Protein AF-A0A5B6Z763-F1 (afdb_monomer_lite)

Sequence (204 aa):
MQNCNPELKIRFHVFLCRLKKAFLQTCCFCPKMVNSHKDSIGSYFLELWKLNSKAKADVEMEEEEAPTELDTLNSSGGFSMVLPDKLSVQYPTVNLHGHDVGVVQANRPAPVKRLVYYFEISVKNAGAKGNIAIGFTCEGFKMRRQPGWEANSYGYHGDDGLLYRGQGKGEAFGPTYTAGDTVGGGINYASQEFFFTKNGVVVG

Radius of gyration: 16.71 Å; chains: 1; bounding box: 47×33×42 Å

Organism: Davidia involucrata (NCBI:txid16924)

Secondary structure (DSSP, 8-state):
--B--TTS-EEEEEEEB--S------EEE-------SSSBHHHHHHHHHHHHTTS--------PPPP-SEEEEEE-SSS-EE-TTSSEEE---SSS-TT--EEEEESSPPPSSSSEEEEEEEES--TTT-B-EEEEEETT--TTS-TTSSTTEEEEETTT-EEE-SSS-EEE-S----TT-EEEEEEETTTTEEEEEETTEE--

pLDDT: mean 72.8, std 19.25, range [24.41, 97.06]

Structure (mmCIF, N/CA/C/O backbone):
data_AF-A0A5B6Z763-F1
#
_entry.id   AF-A0A5B6Z763-F1
#
loop_
_atom_site.group_PDB
_atom_site.id
_atom_site.type_symbol
_atom_site.label_atom_id
_atom_site.label_alt_id
_atom_site.label_comp_id
_atom_site.label_asym_id
_atom_site.label_entity_id
_atom_site.label_seq_id
_atom_site.pdbx_PDB_ins_code
_atom_site.Cartn_x
_atom_site.Cartn_y
_atom_site.Cartn_z
_atom_site.occupancy
_atom_site.B_iso_or_equiv
_atom_site.auth_seq_id
_atom_site.auth_comp_id
_atom_site.auth_asym_id
_atom_site.auth_atom_id
_atom_site.pdbx_PDB_model_num
ATOM 1 N N . MET A 1 1 ? -1.813 -12.145 12.646 1.00 53.97 1 MET A N 1
ATOM 2 C CA . MET A 1 1 ? -1.428 -10.761 12.305 1.00 53.97 1 MET A CA 1
ATOM 3 C C . MET A 1 1 ? -0.758 -10.127 13.528 1.00 53.97 1 MET A C 1
ATOM 5 O O . MET A 1 1 ? -0.622 -10.820 14.528 1.00 53.97 1 MET A O 1
ATOM 9 N N . GLN A 1 2 ? -0.210 -8.910 13.444 1.00 56.56 2 GLN A N 1
ATOM 10 C CA . GLN A 1 2 ? 0.571 -8.288 14.531 1.00 56.56 2 GLN A CA 1
ATOM 11 C C . GLN A 1 2 ? -0.077 -6.970 14.964 1.00 56.56 2 GLN A C 1
ATOM 13 O O . GLN A 1 2 ? -0.677 -6.297 14.120 1.00 56.56 2 GLN A O 1
ATOM 18 N N . ASN A 1 3 ? 0.047 -6.623 16.252 1.00 55.19 3 ASN A N 1
ATOM 19 C CA . ASN A 1 3 ? -0.740 -5.537 16.821 1.00 55.19 3 ASN A CA 1
ATOM 20 C C . ASN A 1 3 ? -0.300 -4.140 16.333 1.00 55.19 3 ASN A C 1
ATOM 22 O O . ASN A 1 3 ? 0.871 -3.771 16.436 1.00 55.19 3 ASN A O 1
ATOM 26 N N . CYS A 1 4 ? -1.246 -3.352 15.831 1.00 58.25 4 CYS A N 1
ATOM 27 C CA . CYS A 1 4 ? -1.135 -1.926 15.579 1.00 58.25 4 CYS A CA 1
ATOM 28 C C . CYS A 1 4 ? -0.946 -1.198 16.917 1.00 58.25 4 CYS A C 1
ATOM 30 O O . CYS A 1 4 ? -1.598 -1.521 17.905 1.00 58.25 4 CYS A O 1
ATOM 32 N N . ASN A 1 5 ? -0.040 -0.221 16.957 1.00 58.66 5 ASN A N 1
ATOM 33 C CA . ASN A 1 5 ? 0.103 0.664 18.109 1.00 58.66 5 ASN A CA 1
ATOM 34 C C . ASN A 1 5 ? -0.606 1.993 17.789 1.00 58.66 5 ASN A C 1
ATOM 36 O O . ASN A 1 5 ? -0.133 2.710 16.903 1.00 58.66 5 ASN A O 1
ATOM 40 N N . PRO A 1 6 ? -1.711 2.333 18.477 1.00 50.03 6 PRO A N 1
ATOM 41 C CA . PRO A 1 6 ? -2.502 3.528 18.189 1.00 50.03 6 PRO A CA 1
ATOM 42 C C . PRO A 1 6 ? -1.793 4.844 18.550 1.00 50.03 6 PRO A C 1
ATOM 44 O O . PRO A 1 6 ? -2.220 5.897 18.090 1.00 50.03 6 PRO A O 1
ATOM 47 N N . GLU A 1 7 ? -0.704 4.812 19.327 1.00 42.38 7 GLU A N 1
ATOM 48 C CA . GLU A 1 7 ? 0.085 6.010 19.659 1.00 42.38 7 GLU A CA 1
ATOM 49 C C . GLU A 1 7 ? 1.052 6.423 18.534 1.00 42.38 7 GLU A C 1
ATOM 51 O O . GLU A 1 7 ? 1.594 7.531 18.537 1.00 42.38 7 GLU A O 1
ATOM 56 N N . LEU A 1 8 ? 1.277 5.549 17.546 1.00 39.88 8 LEU A N 1
ATOM 57 C CA . LEU A 1 8 ? 2.139 5.836 16.404 1.00 39.88 8 LEU A CA 1
ATOM 58 C C . LEU A 1 8 ? 1.326 6.468 15.269 1.00 39.88 8 LEU A C 1
ATOM 60 O O . LEU A 1 8 ? 0.351 5.898 14.784 1.00 39.88 8 LEU A O 1
ATOM 64 N N . LYS A 1 9 ? 1.781 7.623 14.770 1.00 48.09 9 LYS A N 1
ATOM 65 C CA . LYS A 1 9 ? 1.259 8.231 13.536 1.00 48.09 9 LYS A CA 1
ATOM 66 C C . LYS A 1 9 ? 1.657 7.380 12.326 1.00 48.09 9 LYS A C 1
ATOM 68 O O . LYS A 1 9 ? 2.711 7.596 11.722 1.00 48.09 9 LYS A O 1
ATOM 73 N N . ILE A 1 10 ? 0.832 6.390 12.002 1.00 45.38 10 ILE A N 1
ATOM 74 C CA . ILE A 1 10 ? 1.084 5.427 10.927 1.00 45.38 10 ILE A CA 1
ATOM 75 C C . ILE A 1 10 ? 0.725 6.042 9.573 1.00 45.38 10 ILE A C 1
ATOM 77 O O . ILE A 1 10 ? -0.403 6.464 9.376 1.00 45.38 10 ILE A O 1
ATOM 81 N N . ARG A 1 11 ? 1.648 6.053 8.611 1.00 50.78 11 ARG A N 1
ATOM 82 C CA . ARG A 1 11 ? 1.428 6.496 7.225 1.00 50.78 11 ARG A CA 1
ATOM 83 C C . ARG A 1 11 ? 1.451 5.307 6.259 1.00 50.78 11 ARG A C 1
ATOM 85 O O . ARG A 1 11 ? 2.137 4.308 6.496 1.00 50.78 11 ARG A O 1
ATOM 92 N N . PHE A 1 12 ? 0.733 5.435 5.146 1.00 47.00 12 PHE A N 1
ATOM 93 C CA . PHE A 1 12 ? 0.656 4.435 4.071 1.00 47.00 12 PHE A CA 1
ATOM 94 C C . PHE A 1 12 ? 1.756 4.603 3.042 1.00 47.00 12 PHE A C 1
ATOM 96 O O . PHE A 1 12 ? 2.192 5.727 2.803 1.00 47.00 12 PHE A O 1
ATOM 103 N N . HIS A 1 13 ? 2.203 3.486 2.463 1.00 53.69 13 HIS A N 1
ATOM 104 C CA . HIS A 1 13 ? 3.389 3.451 1.612 1.00 53.69 13 HIS A CA 1
ATOM 105 C C . HIS A 1 13 ? 3.178 2.684 0.326 1.00 53.69 13 HIS A C 1
ATOM 107 O O . HIS A 1 13 ? 2.549 1.625 0.308 1.00 53.69 13 HIS A O 1
ATOM 113 N N . VAL A 1 14 ? 3.835 3.192 -0.711 1.00 51.59 14 VAL A N 1
ATOM 114 C CA . VAL A 1 14 ? 4.049 2.499 -1.974 1.00 51.59 14 VAL A CA 1
ATOM 115 C C . VAL A 1 14 ? 5.547 2.521 -2.255 1.00 51.59 14 VAL A C 1
ATOM 117 O O . VAL A 1 14 ? 6.167 3.585 -2.280 1.00 51.59 14 VAL A O 1
ATOM 120 N N . PHE A 1 15 ? 6.139 1.345 -2.426 1.00 55.88 15 PHE A N 1
ATOM 121 C CA . PHE A 1 15 ? 7.537 1.177 -2.807 1.00 55.88 15 PHE A CA 1
ATOM 122 C C . PHE A 1 15 ? 7.646 0.678 -4.246 1.00 55.88 15 PHE A C 1
ATOM 124 O O . PHE A 1 15 ? 6.854 -0.157 -4.674 1.00 55.88 15 PHE A O 1
ATOM 131 N N . LEU A 1 16 ? 8.658 1.157 -4.969 1.00 46.50 16 LEU A N 1
ATOM 132 C CA . LEU A 1 16 ? 8.998 0.726 -6.324 1.00 46.50 16 LEU A CA 1
ATOM 133 C C . LEU A 1 16 ? 10.518 0.526 -6.439 1.00 46.50 16 LEU A C 1
ATOM 135 O O . LEU A 1 16 ? 11.287 1.444 -6.152 1.00 46.50 16 LEU A O 1
ATOM 139 N N . CYS A 1 17 ? 10.963 -0.640 -6.915 1.00 33.72 17 CYS A N 1
ATOM 140 C CA . CYS A 1 17 ? 12.347 -0.886 -7.329 1.00 33.72 17 CYS A CA 1
ATOM 141 C C . CYS A 1 17 ? 12.420 -1.804 -8.557 1.00 33.72 17 CYS A C 1
ATOM 143 O O . CYS A 1 17 ? 11.716 -2.809 -8.673 1.00 33.72 17 CYS A O 1
ATOM 145 N N . ARG A 1 18 ? 13.305 -1.460 -9.503 1.00 30.73 18 ARG A N 1
ATOM 146 C CA . ARG A 1 18 ? 13.570 -2.237 -10.718 1.00 30.73 18 ARG A CA 1
ATOM 147 C C . ARG A 1 18 ? 15.073 -2.417 -10.912 1.00 30.73 18 ARG A C 1
ATOM 149 O O . ARG A 1 18 ? 15.812 -1.444 -10.932 1.00 30.73 18 ARG A O 1
ATOM 156 N N . LEU A 1 19 ? 15.518 -3.644 -11.193 1.00 28.34 19 LEU A N 1
ATOM 157 C CA . LEU A 1 19 ? 16.847 -3.906 -11.758 1.00 28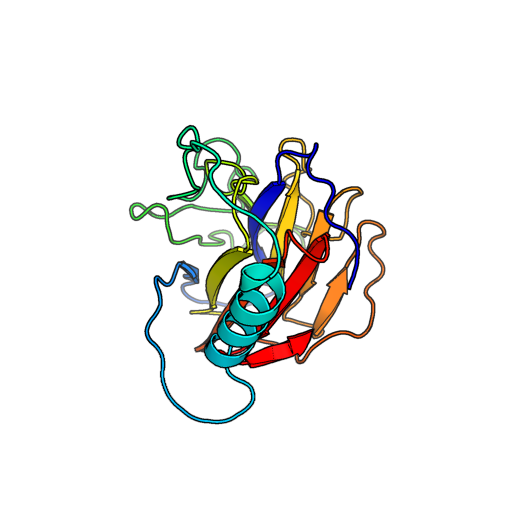.34 19 LEU A CA 1
ATOM 158 C C . LEU A 1 19 ? 16.706 -4.465 -13.180 1.00 28.34 19 LEU A C 1
ATOM 160 O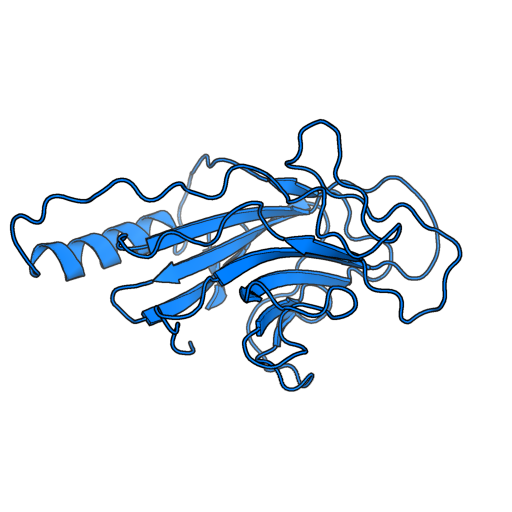 O . LEU A 1 19 ? 16.201 -5.563 -13.379 1.00 28.34 19 LEU A O 1
ATOM 164 N N . LYS A 1 20 ? 17.221 -3.659 -14.117 1.00 24.69 20 LYS A N 1
ATOM 165 C CA . LYS A 1 20 ? 17.491 -3.848 -15.558 1.00 24.69 20 LYS A CA 1
ATOM 166 C C . LYS A 1 20 ? 16.310 -3.909 -16.557 1.00 24.69 20 LYS A C 1
ATOM 168 O O . LYS A 1 20 ? 15.449 -4.771 -16.515 1.00 24.69 20 LYS A O 1
ATOM 173 N N . LYS A 1 21 ? 16.416 -2.980 -17.525 1.00 25.11 21 LYS A N 1
ATOM 174 C CA . LYS A 1 21 ? 15.733 -2.763 -18.823 1.00 25.11 21 LYS A CA 1
ATOM 175 C C . LYS A 1 21 ? 14.218 -2.450 -18.859 1.00 25.11 21 LYS A C 1
ATOM 177 O O . LYS A 1 21 ? 13.369 -3.328 -18.840 1.00 25.11 21 LYS A O 1
ATOM 182 N N . ALA A 1 22 ? 13.993 -1.145 -19.058 1.00 24.41 22 ALA A N 1
ATOM 183 C CA . ALA A 1 22 ? 13.078 -0.447 -19.974 1.00 24.41 22 ALA A CA 1
ATOM 184 C C . ALA A 1 22 ? 11.544 -0.413 -19.745 1.00 24.41 22 ALA A C 1
ATOM 186 O O . ALA A 1 22 ? 10.855 -1.428 -19.672 1.00 24.41 22 ALA A O 1
ATOM 187 N N . PHE A 1 23 ? 11.075 0.844 -19.787 1.00 25.31 23 PHE A N 1
ATOM 188 C CA . PHE A 1 23 ? 9.746 1.413 -20.058 1.00 25.31 23 PHE A CA 1
ATOM 189 C C . PHE A 1 23 ? 8.717 1.628 -18.924 1.00 25.31 23 PHE A C 1
ATOM 191 O O . PHE A 1 23 ? 8.511 0.763 -18.077 1.00 25.31 23 PHE A O 1
ATOM 198 N N . LEU A 1 24 ? 8.153 2.854 -18.987 1.00 25.67 24 LEU A N 1
ATOM 199 C CA . LEU A 1 24 ? 7.169 3.622 -18.193 1.00 25.67 24 LEU A CA 1
ATOM 200 C C . LEU A 1 24 ? 6.451 2.919 -17.027 1.00 25.67 24 LEU A C 1
ATOM 202 O O . LEU A 1 24 ? 5.794 1.900 -17.216 1.00 25.67 24 LEU A O 1
ATOM 206 N N . GLN A 1 25 ? 6.496 3.531 -15.835 1.00 30.34 25 GLN A N 1
ATOM 207 C CA . GLN A 1 25 ? 5.955 2.961 -14.596 1.00 30.34 25 GLN A CA 1
ATOM 208 C C . GLN A 1 25 ? 4.987 3.919 -13.892 1.00 30.34 25 GLN A C 1
ATOM 210 O O . GLN A 1 25 ? 5.322 5.079 -13.666 1.00 30.34 25 GLN A O 1
ATOM 215 N N . THR A 1 26 ? 3.798 3.427 -13.553 1.00 36.50 26 THR A N 1
ATOM 216 C CA . THR A 1 26 ? 2.796 4.119 -12.736 1.00 36.50 26 THR A CA 1
ATOM 217 C C . THR A 1 26 ? 2.230 3.121 -11.720 1.00 36.50 26 THR A C 1
ATOM 219 O O . THR A 1 26 ? 2.025 1.951 -12.031 1.00 36.50 26 THR A O 1
ATOM 222 N N . CYS A 1 27 ? 2.008 3.542 -10.483 1.00 38.84 27 CYS A N 1
ATOM 223 C CA . CYS A 1 27 ? 1.127 2.841 -9.549 1.00 38.84 27 CYS A CA 1
ATOM 224 C C . CYS A 1 27 ? 0.084 3.852 -9.121 1.00 38.84 27 CYS A C 1
ATOM 226 O O . CYS A 1 27 ? 0.482 4.903 -8.644 1.00 38.84 27 CYS A O 1
ATOM 228 N N . CYS A 1 28 ? -1.200 3.570 -9.321 1.00 37.47 28 CYS A N 1
ATOM 229 C CA . CYS A 1 28 ? -2.273 4.519 -9.022 1.00 37.47 28 CYS A CA 1
ATOM 230 C C . CYS A 1 28 ? -3.019 4.068 -7.765 1.00 37.47 28 CYS A C 1
ATOM 232 O O . CYS A 1 28 ? -3.311 2.879 -7.623 1.00 37.47 28 CYS A O 1
ATOM 234 N N . PHE A 1 29 ? -3.355 5.007 -6.887 1.00 36.41 29 PHE A N 1
ATOM 235 C CA . PHE A 1 29 ? -4.316 4.787 -5.808 1.00 36.41 29 PHE A CA 1
ATOM 236 C C . PHE A 1 29 ? -5.717 4.546 -6.390 1.00 36.41 29 PHE A C 1
ATOM 238 O O . PHE A 1 29 ? -6.157 5.299 -7.261 1.00 36.41 29 PHE A O 1
ATOM 245 N N . CYS A 1 30 ? -6.421 3.506 -5.934 1.00 37.53 30 CYS A N 1
ATOM 246 C CA . CYS A 1 30 ? -7.768 3.189 -6.413 1.00 37.53 30 CYS A CA 1
ATOM 247 C C . CYS A 1 30 ? -8.817 3.460 -5.320 1.00 37.53 30 CYS A C 1
ATOM 249 O O . CYS A 1 30 ? -8.796 2.806 -4.277 1.00 37.53 30 CYS A O 1
ATOM 251 N N . PRO A 1 31 ? -9.762 4.394 -5.531 1.00 33.56 31 PRO A N 1
ATOM 252 C CA . PRO A 1 31 ? -11.010 4.430 -4.780 1.00 33.56 31 PRO A CA 1
ATOM 253 C C . PRO A 1 31 ? -11.975 3.374 -5.356 1.00 33.56 31 PRO A C 1
ATOM 255 O O . PRO A 1 31 ? -12.299 3.396 -6.541 1.00 33.56 31 PRO A O 1
ATOM 258 N N . LYS A 1 32 ? -12.390 2.433 -4.500 1.00 41.44 32 LYS A N 1
ATOM 259 C CA . LYS A 1 32 ? -13.093 1.163 -4.789 1.00 41.44 32 LYS A CA 1
ATOM 260 C C . LYS A 1 32 ? -14.197 1.167 -5.867 1.00 41.44 32 LYS A C 1
ATOM 262 O O . LYS A 1 32 ? -15.060 2.038 -5.892 1.00 41.44 32 LYS A O 1
ATOM 267 N N . MET A 1 33 ? -14.310 0.016 -6.547 1.00 27.81 33 MET A N 1
ATOM 268 C CA . MET A 1 33 ? -15.574 -0.625 -6.965 1.00 27.81 33 MET A CA 1
ATOM 269 C C . MET A 1 33 ? -15.482 -2.159 -6.783 1.00 27.81 33 MET A C 1
ATOM 271 O O . MET A 1 33 ? -14.413 -2.736 -6.951 1.00 27.81 33 MET A O 1
ATOM 275 N N . VAL A 1 34 ? -16.596 -2.813 -6.423 1.00 38.88 34 VAL A N 1
ATOM 276 C CA . VAL A 1 34 ? -16.711 -4.236 -6.010 1.00 38.88 34 VAL A CA 1
ATOM 277 C C . VAL A 1 34 ? -17.528 -5.048 -7.028 1.00 38.88 34 VAL A C 1
ATOM 279 O O . VAL A 1 34 ? -18.586 -4.557 -7.413 1.00 38.88 34 VAL A O 1
ATOM 282 N N . ASN A 1 35 ? -17.135 -6.300 -7.364 1.00 34.47 35 ASN A N 1
ATOM 283 C CA . ASN A 1 35 ? -18.051 -7.464 -7.288 1.00 34.47 35 ASN A CA 1
ATOM 284 C C . ASN A 1 35 ? -17.439 -8.888 -7.422 1.00 34.47 35 ASN A C 1
ATOM 286 O O . ASN A 1 35 ? -16.546 -9.125 -8.228 1.00 34.47 35 ASN A O 1
ATOM 290 N N . SER A 1 36 ? -18.121 -9.818 -6.728 1.00 35.62 36 SER A N 1
ATOM 291 C CA . SER A 1 36 ? -18.299 -11.280 -6.915 1.00 35.62 36 SER A CA 1
ATOM 292 C C . SER A 1 36 ? -17.360 -12.326 -6.262 1.00 35.62 36 SER A C 1
ATOM 294 O O . SER A 1 36 ? -16.255 -12.599 -6.715 1.00 35.62 36 SER A O 1
ATOM 296 N N . HIS A 1 37 ? -17.926 -12.970 -5.225 1.00 43.47 37 HIS A N 1
ATOM 297 C CA . HIS A 1 37 ? -17.798 -14.351 -4.715 1.00 43.47 37 HIS A CA 1
ATOM 298 C C . HIS A 1 37 ? -16.460 -15.115 -4.812 1.00 43.47 37 HIS A C 1
ATOM 300 O O . HIS A 1 37 ? -16.296 -16.027 -5.623 1.00 43.47 37 HIS A O 1
ATOM 306 N N . LYS A 1 38 ? -15.587 -14.824 -3.840 1.00 44.59 38 LYS A N 1
ATOM 307 C CA . LYS A 1 38 ? -14.827 -15.729 -2.941 1.00 44.59 38 LYS A CA 1
ATOM 308 C C . LYS A 1 38 ? -14.197 -14.825 -1.869 1.00 44.59 38 LYS A C 1
ATOM 310 O O . LYS A 1 38 ? -13.579 -13.841 -2.253 1.00 44.59 38 LYS A O 1
ATOM 315 N N . ASP A 1 39 ? -14.463 -15.075 -0.582 1.00 58.91 39 ASP A N 1
ATOM 316 C CA . ASP A 1 39 ? -13.968 -14.344 0.610 1.00 58.91 39 ASP A CA 1
ATOM 317 C C . ASP A 1 39 ? -13.607 -12.869 0.374 1.00 58.91 39 ASP A C 1
ATOM 319 O O . ASP A 1 39 ? -12.476 -12.411 0.546 1.00 58.91 39 ASP A O 1
ATOM 323 N N . SER A 1 40 ? -14.604 -12.121 -0.097 1.00 69.88 40 SER A N 1
ATOM 324 C CA . SER A 1 40 ? -14.416 -10.738 -0.517 1.00 69.88 40 SER A CA 1
ATOM 325 C C . SER A 1 40 ? -14.086 -9.833 0.673 1.00 69.88 40 SER A C 1
ATOM 327 O O . SER A 1 40 ? -14.589 -10.018 1.785 1.00 69.88 40 SER A O 1
ATOM 329 N N . ILE A 1 41 ? -13.335 -8.765 0.421 1.00 75.12 41 ILE A N 1
ATOM 330 C CA . ILE A 1 41 ? -13.135 -7.662 1.370 1.00 75.12 41 ILE A CA 1
ATOM 331 C C . ILE A 1 41 ? -14.468 -7.173 1.983 1.00 75.12 41 ILE A C 1
ATOM 333 O O . ILE A 1 41 ? -14.534 -6.825 3.160 1.00 75.12 41 ILE A O 1
ATOM 337 N N . GLY A 1 42 ? -15.558 -7.190 1.206 1.00 73.12 42 GLY A N 1
ATOM 338 C CA . GLY A 1 42 ? -16.890 -6.788 1.659 1.00 73.12 42 GLY A CA 1
ATOM 339 C C . GLY A 1 42 ? -17.428 -7.672 2.785 1.00 73.12 42 GLY A C 1
ATOM 340 O O . GLY A 1 42 ? -17.914 -7.148 3.785 1.00 73.12 42 GLY A O 1
ATOM 341 N N . SER A 1 43 ? -17.292 -8.997 2.661 1.00 75.19 43 SER A N 1
ATOM 342 C CA . SER A 1 43 ? -17.680 -9.949 3.714 1.00 75.19 43 SER A CA 1
ATOM 343 C C . SER A 1 43 ? -16.866 -9.751 4.992 1.00 75.19 43 SER A C 1
ATOM 345 O O . SER A 1 43 ? -17.450 -9.742 6.071 1.00 75.19 43 SER A O 1
ATOM 347 N N . TYR A 1 44 ? -15.563 -9.481 4.874 1.00 73.88 44 TYR A N 1
ATOM 348 C CA . TYR A 1 44 ? -14.710 -9.173 6.025 1.00 73.88 44 TYR A CA 1
ATOM 349 C C . TYR A 1 44 ? -15.196 -7.920 6.773 1.00 73.88 44 TYR A C 1
ATOM 351 O O . TYR A 1 44 ? -15.418 -7.955 7.982 1.00 73.88 44 TYR A O 1
ATOM 359 N N . PHE A 1 45 ? -15.474 -6.824 6.057 1.00 78.19 45 PHE A N 1
ATOM 360 C CA . PHE A 1 45 ? -16.027 -5.611 6.673 1.00 78.19 45 PHE A CA 1
ATOM 361 C C . PHE A 1 45 ? -17.406 -5.832 7.314 1.00 78.19 45 PHE A C 1
ATOM 363 O O . PHE A 1 45 ? -17.680 -5.287 8.383 1.00 78.19 45 PHE A O 1
ATOM 370 N N . LEU A 1 46 ? -18.269 -6.632 6.682 1.00 76.56 46 LEU A N 1
ATOM 371 C CA . LEU A 1 46 ? -19.582 -6.999 7.222 1.00 76.56 46 LEU A CA 1
ATOM 372 C C . LEU A 1 46 ? -19.465 -7.801 8.524 1.00 76.56 46 LEU A C 1
ATOM 374 O O . LEU A 1 46 ? -20.247 -7.578 9.448 1.00 76.56 46 LEU A O 1
ATOM 378 N N . GLU A 1 47 ? -18.507 -8.721 8.618 1.00 77.25 47 GLU A N 1
ATOM 379 C CA . GLU A 1 47 ? -18.233 -9.462 9.852 1.00 77.25 47 GLU A CA 1
ATOM 380 C C . GLU A 1 47 ? -17.711 -8.547 10.959 1.00 77.25 47 GLU A C 1
ATOM 382 O O . GLU A 1 47 ? -18.241 -8.582 12.072 1.00 77.25 47 GLU A O 1
ATOM 387 N N . LEU A 1 48 ? -16.762 -7.659 10.648 1.00 70.69 48 LEU A N 1
ATOM 388 C CA . LEU A 1 48 ? -16.264 -6.672 11.610 1.00 70.69 48 LEU A CA 1
ATOM 389 C C . LEU A 1 48 ? -17.375 -5.765 12.140 1.00 70.69 48 LEU A C 1
ATOM 391 O O . LEU A 1 48 ? -17.462 -5.533 13.346 1.00 70.69 48 LEU A O 1
ATOM 395 N N . TRP A 1 49 ? -18.267 -5.302 11.263 1.00 70.44 49 TRP A N 1
ATOM 396 C CA . TRP A 1 49 ? -19.429 -4.516 11.670 1.00 70.44 49 TRP A CA 1
ATOM 397 C C . TRP A 1 49 ? -20.343 -5.292 12.624 1.00 70.44 49 TRP A C 1
ATOM 399 O O . TRP A 1 49 ? -20.755 -4.765 13.656 1.00 70.44 49 TRP A O 1
ATOM 409 N N . LYS A 1 50 ? -20.644 -6.562 12.323 1.00 76.38 50 LYS A N 1
ATOM 410 C CA . LYS A 1 50 ? -21.487 -7.406 13.186 1.00 76.38 50 LYS A CA 1
ATOM 411 C C . LYS A 1 50 ? -20.870 -7.598 14.569 1.00 76.38 50 LYS A C 1
ATOM 413 O O . LYS A 1 50 ? -21.591 -7.494 15.561 1.00 76.38 50 LYS A O 1
ATOM 418 N N . LEU A 1 51 ? -19.560 -7.835 14.641 1.00 67.62 51 LEU A N 1
ATOM 419 C CA . LEU A 1 51 ? -18.839 -7.991 15.906 1.00 67.62 51 LEU A CA 1
ATOM 420 C C . LEU A 1 51 ? -18.887 -6.708 16.750 1.00 67.62 51 LEU A C 1
ATOM 422 O O . LEU A 1 51 ? -19.118 -6.789 17.955 1.00 67.62 51 LEU A O 1
ATOM 426 N N . ASN A 1 52 ? -18.774 -5.534 16.118 1.00 63.59 52 ASN A N 1
ATOM 427 C CA . ASN A 1 52 ? -18.787 -4.248 16.820 1.00 63.59 52 ASN A CA 1
ATOM 428 C C . ASN A 1 52 ? -20.174 -3.645 17.068 1.00 63.59 52 ASN A C 1
ATOM 430 O O . ASN A 1 52 ? -20.314 -2.832 17.971 1.00 63.59 52 ASN A O 1
ATOM 434 N N . SER A 1 53 ? -21.223 -4.064 16.355 1.00 60.06 53 SER A N 1
ATOM 435 C CA . SER A 1 53 ? -22.604 -3.607 16.611 1.00 60.06 53 SER A CA 1
ATOM 436 C C . SER A 1 53 ? -23.139 -4.002 17.998 1.00 60.06 53 SER A C 1
ATOM 438 O O . SER A 1 53 ? -24.115 -3.435 18.480 1.00 60.06 53 SER A O 1
ATOM 440 N N . LYS A 1 54 ? -22.472 -4.949 18.672 1.00 55.69 54 LYS A N 1
ATOM 441 C CA . LYS A 1 54 ? -22.713 -5.290 20.083 1.00 55.69 54 LYS A CA 1
ATOM 442 C C . LYS A 1 54 ? -21.903 -4.433 21.066 1.00 55.69 54 LYS A C 1
ATOM 444 O O . LYS A 1 54 ? -22.166 -4.489 22.264 1.00 55.69 54 LYS A O 1
ATOM 449 N N . ALA A 1 55 ? -20.950 -3.638 20.580 1.00 54.59 55 ALA A N 1
ATOM 450 C CA . ALA A 1 55 ? -20.045 -2.806 21.358 1.00 54.59 55 ALA A CA 1
ATOM 451 C C . ALA A 1 55 ? -20.245 -1.309 21.038 1.00 54.59 55 ALA A C 1
ATOM 453 O O . ALA A 1 55 ? -19.472 -0.695 20.311 1.00 54.59 55 ALA A O 1
ATOM 454 N N . LYS A 1 56 ? -21.229 -0.727 21.738 1.00 50.84 56 LYS A N 1
ATOM 455 C CA . LYS A 1 56 ? -21.282 0.665 22.236 1.00 50.84 56 LYS A CA 1
ATOM 456 C C . LYS A 1 56 ? -22.065 1.739 21.456 1.00 50.84 56 LYS A C 1
ATOM 458 O O . LYS A 1 56 ? -22.042 1.830 20.234 1.00 50.84 56 LYS A O 1
ATOM 463 N N . ALA A 1 57 ? -22.722 2.556 22.287 1.00 48.88 57 ALA A N 1
ATOM 464 C CA . ALA A 1 57 ? -23.436 3.800 22.038 1.00 48.88 57 ALA A CA 1
ATOM 465 C C . ALA A 1 57 ? -22.504 5.030 21.993 1.00 48.88 57 ALA A C 1
ATOM 467 O O . ALA A 1 57 ? -21.445 5.031 22.626 1.00 48.88 57 ALA A O 1
ATOM 468 N N . ASP A 1 58 ? -22.973 6.037 21.255 1.00 51.75 58 ASP A N 1
ATOM 469 C CA . ASP A 1 58 ? -22.752 7.489 21.305 1.00 51.75 58 ASP A CA 1
ATOM 470 C C . ASP A 1 58 ? -21.391 7.996 21.819 1.00 51.75 58 ASP A C 1
ATOM 472 O O . ASP A 1 58 ? -21.176 8.209 23.013 1.00 51.75 58 ASP A O 1
ATOM 476 N N . VAL A 1 59 ? -20.485 8.271 20.873 1.00 57.03 59 VAL A N 1
ATOM 477 C CA . VAL A 1 59 ? -19.314 9.139 21.063 1.00 57.03 59 VAL A CA 1
ATOM 478 C C . VAL A 1 59 ? -19.289 10.144 19.913 1.00 57.03 59 VAL A C 1
ATOM 480 O O . VAL A 1 59 ? -19.195 9.748 18.751 1.00 57.03 59 VAL A O 1
ATOM 483 N N . GLU A 1 60 ? -19.366 11.437 20.229 1.00 56.00 60 GLU A N 1
ATOM 484 C CA . GLU A 1 60 ? -19.131 12.512 19.262 1.00 56.00 60 GLU A CA 1
ATOM 485 C C . GLU A 1 60 ? -17.668 12.452 18.791 1.00 56.00 60 GLU A C 1
ATOM 487 O O . GLU A 1 60 ? -16.726 12.622 19.568 1.00 56.00 60 GLU A O 1
ATOM 492 N N . MET A 1 61 ? -17.470 12.128 17.514 1.00 55.41 61 MET A N 1
ATOM 493 C CA . MET A 1 61 ? -16.152 12.041 16.891 1.00 55.41 61 MET A CA 1
ATOM 494 C C . MET A 1 61 ? -15.717 13.418 16.385 1.00 55.41 61 MET A C 1
ATOM 496 O O . MET A 1 61 ? -16.292 13.935 15.433 1.00 55.41 61 MET A O 1
ATOM 500 N N . GLU A 1 62 ? -14.650 13.976 16.956 1.00 60.28 62 GLU A N 1
ATOM 501 C CA . GLU A 1 62 ? -13.863 15.009 16.269 1.00 60.28 62 GLU A CA 1
ATOM 502 C C . GLU A 1 62 ? -13.339 14.447 14.934 1.00 60.28 62 GLU A C 1
ATOM 504 O O . GLU A 1 62 ? -12.773 13.347 14.907 1.00 60.28 62 GLU A O 1
ATOM 509 N N . GLU A 1 63 ? -13.521 15.187 13.835 1.00 66.94 63 GLU A N 1
ATOM 510 C CA . GLU A 1 63 ? -13.063 14.778 12.504 1.00 66.94 63 GLU A CA 1
ATOM 511 C C . GLU A 1 63 ? -11.531 14.782 12.419 1.00 66.94 63 GLU A C 1
ATOM 513 O O . GLU A 1 63 ? -10.880 15.825 12.389 1.00 66.94 63 GLU A O 1
ATOM 518 N N . GLU A 1 64 ? -10.940 13.590 12.356 1.00 74.19 64 GLU A N 1
ATOM 519 C CA . GLU A 1 64 ? -9.528 13.414 12.024 1.00 74.19 64 GLU A CA 1
ATOM 520 C C . GLU A 1 64 ? -9.346 13.422 10.497 1.00 74.19 64 GLU A C 1
ATOM 522 O O . GLU A 1 64 ? -9.968 12.628 9.776 1.00 74.19 64 GLU A O 1
ATOM 527 N N . GLU A 1 65 ? -8.485 14.310 9.994 1.00 75.81 65 GLU A N 1
ATOM 528 C CA . GLU A 1 65 ? -8.221 14.433 8.559 1.00 75.81 65 GLU A CA 1
ATOM 529 C C . GLU A 1 65 ? -7.549 13.169 8.002 1.00 75.81 65 GLU A C 1
ATOM 531 O O . GLU A 1 65 ? -6.442 12.794 8.392 1.00 75.81 65 GLU A O 1
ATOM 536 N N . ALA A 1 66 ? -8.201 12.525 7.033 1.00 75.75 66 ALA A N 1
ATOM 537 C CA . ALA A 1 66 ? -7.685 11.314 6.407 1.00 75.75 66 ALA A CA 1
ATOM 538 C C . ALA A 1 66 ? -6.586 11.601 5.360 1.00 75.75 66 ALA A C 1
ATOM 540 O O . ALA A 1 66 ? -6.564 12.676 4.744 1.00 75.75 66 ALA A O 1
ATOM 541 N N . PRO A 1 67 ? -5.708 10.620 5.080 1.00 81.69 67 PRO A N 1
ATOM 542 C CA . PRO A 1 67 ? -4.782 10.690 3.961 1.00 81.69 67 PRO A CA 1
ATOM 543 C C . PRO A 1 67 ? -5.546 10.738 2.640 1.00 81.69 67 PRO A C 1
ATOM 545 O O . PRO A 1 67 ? -6.468 9.956 2.409 1.00 81.69 67 PRO A O 1
ATOM 548 N N . THR A 1 68 ? -5.153 11.669 1.779 1.00 80.25 68 THR A N 1
ATOM 549 C CA . THR A 1 68 ? -5.833 11.952 0.502 1.00 80.25 68 THR A CA 1
ATOM 550 C C . THR A 1 68 ? -4.875 12.007 -0.677 1.00 80.25 68 THR A C 1
ATOM 552 O O . THR A 1 68 ? -5.313 11.866 -1.811 1.00 80.25 68 THR A O 1
ATOM 555 N N . GLU A 1 69 ? -3.580 12.179 -0.421 1.00 82.69 69 GLU A N 1
ATOM 556 C CA . GLU A 1 69 ? -2.540 12.274 -1.441 1.00 82.69 69 GLU A CA 1
ATOM 557 C C . GLU A 1 69 ? -1.212 11.721 -0.909 1.00 82.69 69 GLU A C 1
ATOM 559 O O . GLU A 1 69 ? -1.015 11.538 0.297 1.00 82.69 69 GLU A O 1
ATOM 564 N N . LEU A 1 70 ? -0.295 11.439 -1.826 1.00 82.94 70 LEU A N 1
ATOM 565 C CA . LEU A 1 70 ? 1.091 11.110 -1.538 1.00 82.94 70 LEU A CA 1
ATOM 566 C C . LEU A 1 70 ? 1.858 12.379 -1.150 1.00 82.94 70 LEU A C 1
ATOM 568 O O . LEU A 1 70 ? 1.692 13.439 -1.751 1.00 82.94 70 LEU A O 1
ATOM 572 N N . ASP A 1 71 ? 2.715 12.256 -0.145 1.00 80.44 71 ASP A N 1
ATOM 573 C CA . ASP A 1 71 ? 3.592 13.316 0.327 1.00 80.44 71 ASP A CA 1
ATOM 574 C C . ASP A 1 71 ? 4.668 13.614 -0.725 1.00 80.44 71 ASP A C 1
ATOM 576 O O . ASP A 1 71 ? 5.478 12.759 -1.095 1.00 80.44 71 ASP A O 1
ATOM 580 N N . THR A 1 72 ? 4.666 14.850 -1.218 1.00 77.75 72 THR A N 1
ATOM 581 C CA . THR A 1 72 ? 5.626 15.333 -2.214 1.00 77.75 72 THR A CA 1
ATOM 582 C C . THR A 1 72 ? 6.897 15.910 -1.592 1.00 77.75 72 THR A C 1
ATOM 584 O O . THR A 1 72 ? 7.893 16.069 -2.295 1.00 77.75 72 THR A O 1
ATOM 587 N N . LEU A 1 73 ? 6.876 16.253 -0.299 1.00 72.62 73 LEU A N 1
ATOM 588 C CA . LEU A 1 73 ? 7.995 16.868 0.420 1.00 72.62 73 LEU A CA 1
ATOM 589 C C . LEU A 1 73 ? 8.889 15.802 1.054 1.00 72.62 73 LEU A C 1
ATOM 591 O O . LEU A 1 73 ? 10.113 15.877 0.946 1.00 72.62 73 LEU A O 1
ATOM 595 N N . ASN A 1 74 ? 8.282 14.787 1.670 1.00 64.75 74 ASN A N 1
ATOM 596 C CA . ASN A 1 74 ? 8.989 13.699 2.336 1.00 64.75 74 ASN A CA 1
ATOM 597 C C . ASN A 1 74 ? 9.088 12.464 1.424 1.00 64.75 74 ASN A C 1
ATOM 599 O O . ASN A 1 74 ? 8.495 11.415 1.675 1.00 64.75 74 ASN A O 1
ATOM 603 N N . SER A 1 75 ? 9.830 12.603 0.324 1.00 64.12 75 SER A N 1
ATOM 604 C CA . SER A 1 75 ? 10.146 11.496 -0.587 1.00 64.12 75 SER A CA 1
ATOM 605 C C . SER A 1 75 ? 11.629 11.139 -0.514 1.00 64.12 75 SER A C 1
ATOM 607 O O . SER A 1 75 ? 12.459 11.928 -0.062 1.00 64.12 75 SER A O 1
ATOM 609 N N . SER A 1 76 ? 11.994 9.946 -0.985 1.00 59.16 76 SER A N 1
ATOM 610 C CA . SER A 1 76 ? 13.366 9.416 -0.946 1.00 59.16 76 SER A CA 1
ATOM 611 C C . SER A 1 76 ? 14.430 10.220 -1.718 1.00 59.16 76 SER A C 1
ATOM 613 O O . SER A 1 76 ? 15.587 9.804 -1.763 1.00 59.16 76 SER A O 1
ATOM 615 N N . GLY A 1 77 ? 14.076 11.379 -2.285 1.00 61.53 77 GLY A N 1
ATOM 616 C CA . GLY A 1 77 ? 14.987 12.316 -2.938 1.00 61.53 77 GLY A CA 1
ATOM 617 C C . GLY A 1 77 ? 15.438 11.822 -4.310 1.00 61.53 77 GLY A C 1
ATOM 618 O O . GLY A 1 77 ? 16.472 11.176 -4.429 1.00 61.53 77 GLY A O 1
ATOM 619 N N . GLY A 1 78 ? 14.662 12.113 -5.357 1.00 62.75 78 GLY A N 1
ATOM 620 C CA . GLY A 1 78 ? 14.992 11.787 -6.756 1.00 62.75 78 GLY A CA 1
ATOM 621 C C . GLY A 1 78 ? 14.843 10.308 -7.152 1.00 62.75 78 GLY A C 1
ATOM 622 O O . GLY A 1 78 ? 14.849 9.998 -8.341 1.00 62.75 78 GLY A O 1
ATOM 623 N N . PHE A 1 79 ? 14.669 9.397 -6.188 1.00 66.62 79 PHE A N 1
ATOM 624 C CA . PHE A 1 79 ? 14.408 7.971 -6.447 1.00 66.62 79 PHE A CA 1
ATOM 625 C C . PHE A 1 79 ? 12.916 7.648 -6.581 1.00 66.62 79 PHE A C 1
ATOM 627 O O . PHE A 1 79 ? 12.573 6.662 -7.218 1.00 66.62 79 PHE A O 1
ATOM 634 N N . SER A 1 80 ? 12.034 8.489 -6.047 1.00 71.12 80 SER A N 1
ATOM 635 C CA . SER A 1 80 ? 10.591 8.430 -6.289 1.00 71.12 80 SER A CA 1
ATOM 636 C C . SER A 1 80 ? 10.112 9.777 -6.798 1.00 71.12 80 SER A C 1
ATOM 638 O O . SER A 1 80 ? 10.476 10.816 -6.252 1.00 71.12 80 SER A O 1
ATOM 640 N N . MET A 1 81 ? 9.281 9.751 -7.831 1.00 78.31 81 MET A N 1
ATOM 641 C CA . MET A 1 81 ? 8.598 10.912 -8.379 1.00 78.31 81 MET A CA 1
ATOM 642 C C . MET A 1 81 ? 7.098 10.721 -8.190 1.00 78.31 81 MET A C 1
ATOM 644 O O . MET A 1 81 ? 6.506 9.808 -8.766 1.00 78.31 81 MET A O 1
ATOM 648 N N . VAL A 1 82 ? 6.493 11.577 -7.374 1.00 83.00 82 VAL A N 1
ATOM 649 C CA . VAL A 1 82 ? 5.036 11.688 -7.283 1.00 83.00 82 VAL A CA 1
ATOM 650 C C . VAL A 1 82 ? 4.546 12.462 -8.507 1.00 83.00 82 VAL A C 1
ATOM 652 O O . VAL A 1 82 ? 5.103 13.507 -8.843 1.00 83.00 82 VAL A O 1
ATOM 655 N N . LEU A 1 83 ? 3.551 11.925 -9.210 1.00 83.81 83 LEU A N 1
ATOM 656 C CA . LEU A 1 83 ? 2.987 12.541 -10.411 1.00 83.81 83 LEU A CA 1
ATOM 657 C C . LEU A 1 83 ? 2.040 13.704 -10.052 1.00 83.81 83 LEU A C 1
ATOM 659 O O . LEU A 1 83 ? 1.653 13.843 -8.892 1.00 83.81 83 LEU A O 1
ATOM 663 N N . PRO A 1 84 ? 1.626 14.541 -11.027 1.00 87.75 84 PRO A N 1
ATOM 664 C CA . PRO A 1 84 ? 0.762 15.698 -10.764 1.00 87.75 84 PRO A CA 1
ATOM 665 C C . PRO A 1 84 ? -0.603 15.370 -10.146 1.00 87.75 84 PRO A C 1
ATOM 667 O O . PRO A 1 84 ? -1.199 16.236 -9.513 1.00 87.75 84 PRO A O 1
ATOM 670 N N . ASP A 1 85 ? -1.092 14.136 -10.310 1.00 82.62 85 ASP A N 1
ATOM 671 C CA . ASP A 1 85 ? -2.318 13.659 -9.655 1.00 82.62 85 ASP A CA 1
ATOM 672 C C . ASP A 1 85 ? -2.150 13.452 -8.140 1.00 82.62 85 ASP A C 1
ATOM 674 O O . ASP A 1 85 ? -3.137 13.249 -7.441 1.00 82.62 85 ASP A O 1
ATOM 678 N N . LYS A 1 86 ? -0.903 13.475 -7.648 1.00 84.06 86 LYS A N 1
ATOM 679 C CA . LYS A 1 86 ? -0.480 13.168 -6.279 1.00 84.06 86 LYS A CA 1
ATOM 680 C C . LYS A 1 86 ? -0.950 11.817 -5.740 1.00 84.06 86 LYS A C 1
ATOM 682 O O . LYS A 1 86 ? -0.875 11.558 -4.543 1.00 84.06 86 LYS A O 1
ATOM 687 N N . LEU A 1 87 ? -1.414 10.940 -6.615 1.00 82.06 87 LEU A N 1
ATOM 688 C CA . LEU A 1 87 ? -1.909 9.601 -6.303 1.00 82.06 87 LEU A CA 1
ATOM 689 C C . LEU A 1 87 ? -1.089 8.527 -7.002 1.00 82.06 87 LEU A C 1
ATOM 691 O O . LEU A 1 87 ? -1.205 7.344 -6.671 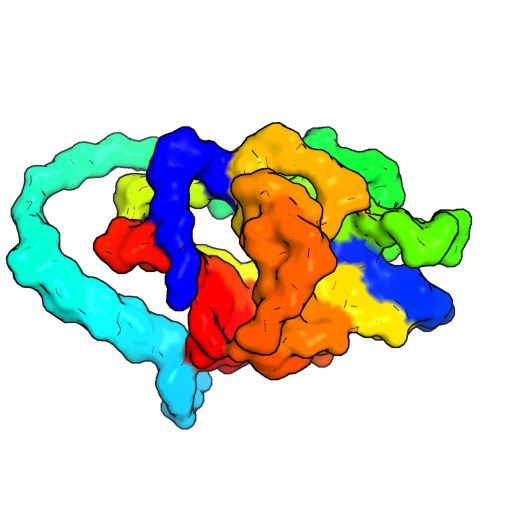1.00 82.06 87 LEU A O 1
ATOM 695 N N . SER A 1 88 ? -0.261 8.948 -7.953 1.00 82.38 88 SER A N 1
ATOM 696 C CA . SER A 1 88 ? 0.636 8.087 -8.678 1.00 82.38 88 SER A CA 1
ATOM 697 C C . SER A 1 88 ? 2.083 8.343 -8.296 1.00 82.38 88 SER A C 1
ATOM 699 O O . SER A 1 88 ? 2.536 9.482 -8.194 1.00 82.38 88 SER A O 1
ATOM 701 N N . VAL A 1 89 ? 2.832 7.258 -8.128 1.00 84.06 89 VAL A N 1
ATOM 702 C CA . VAL A 1 89 ? 4.281 7.300 -7.930 1.00 84.06 89 VAL A CA 1
ATOM 703 C C . VAL A 1 89 ? 4.983 6.540 -9.046 1.00 84.06 89 VAL A C 1
ATOM 705 O O . VAL A 1 89 ? 4.522 5.497 -9.520 1.00 84.06 89 VAL A O 1
ATOM 708 N N . GLN A 1 90 ? 6.107 7.097 -9.472 1.00 80.06 90 GLN A N 1
ATOM 709 C CA . GLN A 1 90 ? 6.999 6.535 -10.463 1.00 80.06 90 GLN A CA 1
ATOM 710 C C . GLN A 1 90 ? 8.407 6.447 -9.884 1.00 80.06 90 GLN A C 1
ATOM 712 O O . GLN A 1 90 ? 8.855 7.333 -9.163 1.00 80.06 90 GLN A O 1
ATOM 717 N N . TYR A 1 91 ? 9.122 5.388 -10.245 1.00 78.06 91 TYR A N 1
ATOM 718 C CA . TYR A 1 91 ? 10.559 5.280 -10.037 1.00 78.06 91 TYR A CA 1
ATOM 719 C C . TYR A 1 91 ? 11.257 5.681 -11.353 1.00 78.06 91 TYR A C 1
ATOM 721 O O . TYR A 1 91 ? 11.258 4.884 -12.295 1.00 78.06 91 TYR A O 1
ATOM 729 N N . PRO A 1 92 ? 11.763 6.924 -11.496 1.00 67.81 92 PRO A N 1
ATOM 730 C CA . PRO A 1 92 ? 12.174 7.471 -12.794 1.00 67.81 92 PRO A CA 1
ATOM 731 C C . PRO A 1 92 ? 13.572 7.018 -13.245 1.00 67.81 92 PRO A C 1
ATOM 733 O O . PRO A 1 92 ? 13.894 7.094 -14.432 1.00 67.81 92 PRO A O 1
ATOM 736 N N . THR A 1 93 ? 14.429 6.570 -12.323 1.00 59.53 93 THR A N 1
ATOM 737 C CA . THR A 1 93 ? 15.876 6.529 -12.574 1.00 59.53 93 THR A CA 1
ATOM 738 C C . THR A 1 93 ? 16.363 5.169 -13.072 1.00 59.53 93 THR A C 1
ATOM 740 O O . THR A 1 93 ? 16.153 4.133 -12.448 1.00 59.53 93 THR A O 1
ATOM 743 N N . VAL A 1 94 ? 17.076 5.184 -14.203 1.00 53.44 94 VAL A N 1
ATOM 744 C CA . VAL A 1 94 ? 17.601 3.993 -14.898 1.00 53.44 94 VAL A CA 1
ATOM 745 C C . VAL A 1 94 ? 19.061 3.644 -14.558 1.00 53.44 94 VAL A C 1
ATOM 747 O O . VAL A 1 94 ? 19.527 2.586 -14.975 1.00 53.44 94 VAL A O 1
ATOM 750 N N . ASN A 1 95 ? 19.774 4.489 -13.796 1.00 47.94 95 ASN A N 1
ATOM 751 C CA . ASN A 1 95 ? 21.246 4.470 -13.694 1.00 47.94 95 ASN A CA 1
ATOM 752 C C . ASN A 1 95 ? 21.817 4.572 -12.264 1.00 47.94 95 ASN A C 1
ATOM 754 O O . ASN A 1 95 ? 22.842 5.223 -12.071 1.00 47.94 95 ASN A O 1
ATOM 758 N N . LEU A 1 96 ? 21.194 3.971 -11.250 1.00 54.03 96 LEU A N 1
ATOM 759 C CA . LEU A 1 96 ? 21.779 3.956 -9.904 1.00 54.03 96 LEU A CA 1
ATOM 760 C C . LEU A 1 96 ? 21.902 2.525 -9.351 1.00 54.03 96 LEU A C 1
ATOM 762 O O . LEU A 1 96 ? 21.408 1.562 -9.946 1.00 54.03 96 LEU A O 1
ATOM 766 N N . HIS A 1 97 ? 22.739 2.390 -8.325 1.00 54.56 97 HIS A N 1
ATOM 767 C CA . HIS A 1 97 ? 23.309 1.142 -7.831 1.00 54.56 97 HIS A CA 1
ATOM 768 C C . HIS A 1 97 ? 22.199 0.152 -7.446 1.00 54.56 97 HIS A C 1
ATOM 770 O O . HIS A 1 97 ? 21.093 0.536 -7.082 1.00 54.56 97 HIS A O 1
ATOM 776 N N . GLY A 1 98 ? 22.476 -1.155 -7.499 1.00 53.88 98 GLY A N 1
ATOM 777 C CA . GLY A 1 98 ? 21.474 -2.218 -7.300 1.00 53.88 98 GLY A CA 1
ATOM 778 C C . GLY A 1 98 ? 20.791 -2.288 -5.920 1.00 53.88 98 GLY A C 1
ATOM 779 O O . GLY A 1 98 ? 20.152 -3.293 -5.621 1.00 53.88 98 GLY A O 1
ATOM 780 N N . HIS A 1 99 ? 20.932 -1.252 -5.094 1.00 61.06 99 HIS A N 1
ATOM 781 C CA . HIS A 1 99 ? 20.393 -1.119 -3.746 1.00 61.06 99 HIS A CA 1
ATOM 782 C C . HIS A 1 99 ? 19.519 0.131 -3.561 1.00 61.06 99 HIS A C 1
ATOM 784 O O . HIS A 1 99 ? 19.099 0.399 -2.438 1.00 61.06 99 HIS A O 1
ATOM 790 N N . ASP A 1 100 ? 19.248 0.906 -4.615 1.00 69.25 100 ASP A N 1
ATOM 791 C CA . ASP A 1 100 ? 18.456 2.126 -4.481 1.00 69.25 100 ASP A CA 1
ATOM 792 C C . ASP A 1 100 ? 16.963 1.846 -4.300 1.00 69.25 100 ASP A C 1
ATOM 794 O O . ASP A 1 100 ? 16.350 1.046 -5.012 1.00 69.25 100 ASP A O 1
ATOM 798 N N . VAL A 1 101 ? 16.380 2.548 -3.330 1.00 70.94 101 VAL A N 1
ATOM 799 C CA . VAL A 1 101 ? 15.019 2.333 -2.840 1.00 70.94 101 VAL A CA 1
ATOM 800 C C . VAL A 1 101 ? 14.224 3.634 -2.992 1.00 70.94 101 VAL A C 1
ATOM 802 O O . VAL A 1 101 ? 14.574 4.654 -2.397 1.00 70.94 101 VAL A O 1
ATOM 805 N N . GLY A 1 102 ? 13.153 3.598 -3.791 1.00 77.19 102 GLY A N 1
ATOM 806 C CA . GLY A 1 102 ? 12.186 4.685 -3.925 1.00 77.19 102 GLY A CA 1
ATOM 807 C C . GLY A 1 102 ? 10.993 4.505 -2.988 1.00 77.19 102 GLY A C 1
ATOM 808 O O . GLY A 1 102 ? 10.215 3.576 -3.182 1.00 77.19 102 GLY A O 1
ATOM 809 N N . VAL A 1 103 ? 10.813 5.395 -2.008 1.00 78.56 103 VAL A N 1
ATOM 810 C CA . VAL A 1 103 ? 9.713 5.330 -1.027 1.00 78.56 103 VAL A CA 1
ATOM 811 C C . VAL A 1 103 ? 8.908 6.620 -1.050 1.00 78.56 103 VAL A C 1
ATOM 813 O O . VAL A 1 103 ? 9.471 7.702 -1.225 1.00 78.56 103 VAL A O 1
ATOM 816 N N . VAL A 1 104 ? 7.597 6.495 -0.854 1.00 84.31 104 VAL A N 1
ATOM 817 C CA . VAL A 1 104 ? 6.694 7.621 -0.622 1.00 84.31 104 VAL A CA 1
ATOM 818 C C . VAL A 1 104 ? 5.714 7.297 0.505 1.00 84.31 104 VAL A C 1
ATOM 820 O O . VAL A 1 104 ? 5.262 6.156 0.632 1.00 84.31 104 VAL A O 1
ATOM 823 N N . GLN A 1 105 ? 5.415 8.309 1.318 1.00 85.38 105 GLN A N 1
ATOM 824 C CA . GLN A 1 105 ? 4.399 8.283 2.367 1.00 85.38 105 GLN A CA 1
ATOM 825 C C . GLN A 1 105 ? 3.116 8.959 1.906 1.00 85.38 105 GLN A C 1
ATOM 827 O O . GLN A 1 105 ? 3.144 9.807 1.025 1.00 85.38 105 GLN A O 1
ATOM 832 N N . ALA A 1 106 ? 1.990 8.642 2.535 1.00 84.50 106 ALA A N 1
ATOM 833 C CA . ALA A 1 106 ? 0.813 9.497 2.449 1.00 84.50 106 ALA A CA 1
ATOM 834 C C . ALA A 1 106 ? 1.022 10.813 3.226 1.00 84.50 106 ALA A C 1
ATOM 836 O O . ALA A 1 106 ? 1.723 10.852 4.245 1.00 84.50 106 ALA A O 1
ATOM 837 N N . ASN A 1 107 ? 0.370 11.884 2.772 1.00 82.69 107 ASN A N 1
ATOM 838 C CA . ASN A 1 107 ? 0.488 13.233 3.332 1.00 82.69 107 ASN A CA 1
ATOM 839 C C . ASN A 1 107 ? -0.002 13.363 4.782 1.00 82.69 107 ASN A C 1
ATOM 841 O O . ASN A 1 107 ? 0.425 14.267 5.503 1.00 82.69 107 ASN A O 1
ATOM 845 N N . ARG A 1 108 ? -0.837 12.431 5.247 1.00 81.75 108 ARG A N 1
ATOM 846 C CA . ARG A 1 108 ? -1.339 12.349 6.625 1.00 81.75 108 ARG A CA 1
ATOM 847 C C . ARG A 1 108 ? -1.247 10.920 7.171 1.00 81.75 108 ARG A C 1
ATOM 849 O O . ARG A 1 108 ? -1.124 9.978 6.381 1.00 81.75 108 ARG A O 1
ATOM 856 N N . PRO A 1 109 ? -1.273 10.740 8.502 1.00 81.25 109 PRO A N 1
ATOM 857 C CA . PRO A 1 109 ? -1.394 9.420 9.104 1.00 81.25 109 PRO A CA 1
ATOM 858 C C . PRO A 1 109 ? -2.802 8.825 8.947 1.00 81.25 109 PRO A C 1
ATOM 860 O O . PRO A 1 109 ? -3.770 9.518 8.647 1.00 81.25 109 PRO A O 1
ATOM 863 N N . ALA A 1 110 ? -2.897 7.516 9.157 1.00 80.25 110 ALA A N 1
ATOM 864 C CA . ALA A 1 110 ? -4.128 6.753 9.228 1.00 80.25 110 ALA A CA 1
ATOM 865 C C . ALA A 1 110 ? -4.984 7.226 10.410 1.00 80.25 110 ALA A C 1
ATOM 867 O O . ALA A 1 110 ? -4.503 7.150 11.542 1.00 80.25 110 ALA A O 1
ATOM 868 N N . PRO A 1 111 ? -6.236 7.652 10.182 1.00 80.81 111 PRO A N 1
ATOM 869 C CA . PRO A 1 111 ? -7.112 8.054 11.264 1.00 80.81 111 PRO A CA 1
ATOM 870 C C . PRO A 1 111 ? -7.461 6.884 12.179 1.00 80.81 111 PRO A C 1
ATOM 872 O O . PRO A 1 111 ? -7.930 5.844 11.711 1.00 80.81 111 PRO A O 1
ATOM 875 N N . VAL A 1 112 ? -7.268 7.084 13.481 1.00 77.75 112 VAL A N 1
ATOM 876 C CA . VAL A 1 112 ? -7.369 6.049 14.524 1.00 77.75 112 VAL A CA 1
ATOM 877 C C . VAL A 1 112 ? -8.760 5.956 15.145 1.00 77.75 112 VAL A C 1
ATOM 879 O O . VAL A 1 112 ? -9.133 4.913 15.677 1.00 77.75 112 VAL A O 1
ATOM 882 N N . LYS A 1 113 ? -9.572 7.016 15.039 1.00 80.56 113 LYS A N 1
ATOM 883 C CA . LYS A 1 113 ? -10.968 7.042 15.516 1.00 80.56 113 LYS A CA 1
ATOM 884 C C . LYS A 1 113 ? -11.927 6.378 14.510 1.00 80.56 113 LYS A C 1
ATOM 886 O O . LYS A 1 113 ? -12.959 6.937 14.151 1.00 80.56 113 LYS A O 1
ATOM 891 N N . ARG A 1 114 ? -11.566 5.201 13.985 1.00 75.50 114 ARG A N 1
ATOM 892 C CA . ARG A 1 114 ? -12.353 4.426 13.005 1.00 75.50 114 ARG A CA 1
ATOM 893 C C . ARG A 1 114 ? -12.342 2.948 13.378 1.00 75.50 114 ARG A C 1
ATOM 895 O O . ARG A 1 114 ? -11.435 2.493 14.058 1.00 75.50 114 ARG A O 1
ATOM 902 N N . LEU A 1 115 ? -13.322 2.175 12.905 1.00 80.94 115 LEU A N 1
ATOM 903 C CA . LEU A 1 115 ? -13.297 0.716 13.099 1.00 80.94 115 LEU A CA 1
ATOM 904 C C . LEU A 1 115 ? -12.222 0.057 12.244 1.00 80.94 115 LEU A C 1
ATOM 906 O O . LEU A 1 115 ? -11.520 -0.853 12.683 1.00 80.94 115 LEU A O 1
ATOM 910 N N . VAL A 1 116 ? -12.109 0.536 11.008 1.00 80.31 116 VAL A N 1
ATOM 911 C CA . VAL A 1 116 ? -11.145 0.040 10.044 1.00 80.31 116 VAL A CA 1
ATOM 912 C C . VAL A 1 116 ? -10.630 1.195 9.204 1.00 80.31 116 VAL A C 1
ATOM 914 O O . VAL A 1 116 ? -11.401 2.062 8.785 1.00 80.31 116 VAL A O 1
ATOM 917 N N . TYR A 1 117 ? -9.337 1.168 8.914 1.00 81.50 117 TYR A N 1
ATOM 918 C CA . TYR A 1 117 ? -8.755 1.935 7.824 1.00 81.50 117 TYR A CA 1
ATOM 919 C C . TYR A 1 117 ? -8.346 0.990 6.694 1.00 81.50 117 TYR A C 1
ATOM 921 O O . TYR A 1 117 ? -7.852 -0.103 6.961 1.00 81.50 117 TYR A O 1
ATOM 929 N N . TYR A 1 118 ? -8.519 1.399 5.437 1.00 86.00 118 TYR A N 1
ATOM 930 C CA . TYR A 1 118 ? -8.109 0.603 4.284 1.00 86.00 118 TYR A CA 1
ATOM 931 C C . TYR A 1 118 ? -7.710 1.473 3.093 1.00 86.00 118 TYR A C 1
ATOM 933 O O . TYR A 1 118 ? -8.345 2.495 2.832 1.00 86.00 118 TYR A O 1
ATOM 941 N N . PHE A 1 119 ? -6.698 1.033 2.351 1.00 84.88 119 PHE A N 1
ATOM 942 C CA . PHE A 1 119 ? -6.267 1.642 1.098 1.00 84.88 119 PHE A CA 1
ATOM 943 C C . PHE A 1 119 ? -5.753 0.590 0.115 1.00 84.88 119 PHE A C 1
ATOM 945 O O . PHE A 1 119 ? -5.375 -0.509 0.520 1.00 84.88 119 PHE A O 1
ATOM 952 N N . GLU A 1 120 ? -5.701 0.951 -1.166 1.00 89.06 120 GLU A N 1
ATOM 953 C CA . GLU A 1 120 ? -5.218 0.087 -2.242 1.00 89.06 120 GLU A CA 1
ATOM 954 C C . GLU A 1 120 ? -4.185 0.792 -3.118 1.00 89.06 120 GLU A C 1
ATOM 956 O O . GLU A 1 120 ? -4.237 2.004 -3.341 1.00 89.06 120 GLU A O 1
ATOM 961 N N . ILE A 1 121 ? -3.285 -0.010 -3.678 1.00 91.31 121 ILE A N 1
ATOM 962 C CA . ILE A 1 121 ? -2.427 0.352 -4.797 1.00 91.31 121 ILE A CA 1
ATOM 963 C C . ILE A 1 121 ? -2.787 -0.523 -5.991 1.00 91.31 121 ILE A C 1
ATOM 965 O O . ILE A 1 121 ? -2.970 -1.733 -5.864 1.00 91.31 121 ILE A O 1
ATOM 969 N N . SER A 1 122 ? -2.840 0.074 -7.174 1.00 90.25 122 SER A N 1
ATOM 970 C CA . SER A 1 122 ? -2.852 -0.663 -8.433 1.00 90.25 122 SER A CA 1
ATOM 971 C C . SER A 1 122 ? -1.450 -0.675 -9.018 1.00 90.25 122 SER A C 1
ATOM 973 O O . SER A 1 122 ? -0.914 0.386 -9.349 1.00 90.25 122 SER A O 1
ATOM 975 N N . VAL A 1 123 ? -0.875 -1.858 -9.212 1.00 90.06 123 VAL A N 1
ATOM 976 C CA . VAL A 1 123 ? 0.436 -1.997 -9.848 1.00 90.06 123 VAL A CA 1
ATOM 977 C C . VAL A 1 123 ? 0.254 -1.904 -11.360 1.00 90.06 123 VAL A C 1
ATOM 979 O O . VAL A 1 123 ? -0.168 -2.869 -11.989 1.00 90.06 123 VAL A O 1
ATOM 982 N N . LYS A 1 124 ? 0.561 -0.763 -11.994 1.00 88.06 124 LYS A N 1
ATOM 983 C CA . LYS A 1 124 ? 0.464 -0.691 -13.470 1.00 88.06 124 LYS A CA 1
ATOM 984 C C . LYS A 1 124 ? 1.672 -1.326 -14.145 1.00 88.06 124 LYS A C 1
ATOM 986 O O . LYS A 1 124 ? 1.544 -1.878 -15.231 1.00 88.06 124 LYS A O 1
ATOM 991 N N . ASN A 1 125 ? 2.839 -1.269 -13.508 1.00 82.50 125 ASN A N 1
ATOM 992 C CA . ASN A 1 125 ? 4.057 -1.891 -14.010 1.00 82.50 125 ASN A CA 1
ATOM 993 C C . ASN A 1 125 ? 4.956 -2.309 -12.839 1.00 82.50 125 ASN A C 1
ATOM 995 O O . ASN A 1 125 ? 5.352 -1.478 -12.023 1.00 82.50 125 ASN A O 1
ATOM 999 N N . ALA A 1 126 ? 5.284 -3.598 -12.774 1.00 81.12 126 ALA A N 1
ATOM 1000 C CA . ALA A 1 126 ? 6.128 -4.185 -11.733 1.00 81.12 126 ALA A CA 1
ATOM 1001 C C . ALA A 1 126 ? 7.628 -3.922 -11.945 1.00 81.12 126 ALA A C 1
ATOM 1003 O O . ALA A 1 126 ? 8.468 -4.113 -11.067 1.00 81.12 126 ALA A O 1
ATOM 1004 N N . GLY A 1 127 ? 7.994 -3.490 -13.143 1.00 77.44 127 GLY A N 1
ATOM 1005 C CA . GLY A 1 127 ? 9.361 -3.521 -13.591 1.00 77.44 127 GLY A CA 1
ATOM 1006 C C . GLY A 1 127 ? 9.872 -4.953 -13.804 1.00 77.44 127 GLY A C 1
ATOM 1007 O O . GLY A 1 127 ? 9.124 -5.907 -13.935 1.00 77.44 127 GLY A O 1
ATOM 1008 N N . ALA A 1 128 ? 11.187 -5.092 -13.892 1.00 77.50 128 ALA A N 1
ATOM 1009 C CA . ALA A 1 128 ? 11.919 -6.298 -14.238 1.00 77.50 128 ALA A CA 1
ATOM 1010 C C . ALA A 1 128 ? 12.146 -7.217 -13.045 1.00 77.50 128 ALA A C 1
ATOM 1012 O O . ALA A 1 128 ? 12.307 -8.412 -13.251 1.00 77.50 128 ALA A O 1
ATOM 1013 N N . LYS A 1 129 ? 12.180 -6.669 -11.825 1.00 75.94 129 LYS A N 1
ATOM 1014 C CA . LYS A 1 129 ? 12.267 -7.489 -10.616 1.00 75.94 129 LYS A CA 1
ATOM 1015 C C . LYS A 1 129 ? 10.956 -7.593 -9.844 1.00 75.94 129 LYS A C 1
ATOM 1017 O O . LYS A 1 129 ? 10.792 -8.558 -9.120 1.00 75.94 129 LYS A O 1
ATOM 1022 N N . GLY A 1 130 ? 10.024 -6.652 -10.013 1.00 78.06 130 GLY A N 1
ATOM 1023 C CA . GLY A 1 130 ? 8.770 -6.697 -9.263 1.00 78.06 130 GLY A CA 1
ATOM 1024 C C . GLY A 1 130 ? 8.904 -6.324 -7.792 1.00 78.06 130 GLY A C 1
ATOM 1025 O O . GLY A 1 130 ? 7.970 -6.574 -7.043 1.00 78.06 130 GLY A O 1
ATOM 1026 N N . ASN A 1 131 ? 10.020 -5.707 -7.388 1.00 86.44 131 ASN A N 1
ATOM 1027 C CA . ASN A 1 131 ? 10.267 -5.291 -6.009 1.00 86.44 131 ASN A CA 1
ATOM 1028 C C . ASN A 1 131 ? 9.371 -4.094 -5.683 1.00 86.44 131 ASN A C 1
ATOM 1030 O O . ASN A 1 131 ? 9.775 -2.936 -5.786 1.00 86.44 131 ASN A O 1
ATOM 1034 N N . ILE A 1 132 ? 8.122 -4.390 -5.363 1.00 89.56 132 ILE A N 1
ATOM 1035 C CA . ILE A 1 132 ? 7.087 -3.438 -4.996 1.00 89.56 132 ILE A CA 1
ATOM 1036 C C . ILE A 1 132 ? 6.573 -3.874 -3.645 1.00 89.56 132 ILE A C 1
ATOM 1038 O O . ILE A 1 132 ? 6.170 -5.020 -3.481 1.00 89.56 132 ILE A O 1
ATOM 1042 N N . ALA A 1 133 ? 6.536 -2.954 -2.694 1.00 91.81 133 ALA A N 1
ATOM 1043 C CA . ALA A 1 133 ? 6.035 -3.221 -1.357 1.00 91.81 133 ALA A CA 1
ATOM 1044 C C . ALA A 1 133 ? 4.916 -2.241 -1.014 1.00 91.81 133 ALA A C 1
ATOM 1046 O O . ALA A 1 133 ? 4.989 -1.050 -1.332 1.00 91.81 133 ALA A O 1
ATOM 1047 N N . ILE A 1 134 ? 3.893 -2.754 -0.344 1.00 92.81 134 ILE A N 1
ATOM 1048 C CA . ILE A 1 134 ? 2.831 -1.971 0.283 1.00 92.81 134 ILE A CA 1
ATOM 1049 C C . ILE A 1 134 ? 2.957 -2.119 1.791 1.00 92.81 134 ILE A C 1
ATOM 1051 O O . ILE A 1 134 ? 3.278 -3.196 2.296 1.00 92.81 134 ILE A O 1
ATOM 1055 N N . GLY A 1 135 ? 2.722 -1.043 2.535 1.00 91.12 135 GLY A N 1
ATOM 1056 C CA . GLY A 1 135 ? 2.903 -1.136 3.971 1.00 91.12 135 GLY A CA 1
ATOM 1057 C C . GLY A 1 135 ? 2.568 0.094 4.788 1.00 91.12 135 GLY A C 1
ATOM 1058 O O . GLY A 1 135 ? 2.063 1.107 4.299 1.00 91.12 135 GLY A O 1
ATOM 1059 N N . PHE A 1 136 ? 2.903 -0.044 6.063 1.00 86.75 136 PHE A N 1
ATOM 1060 C CA . PHE A 1 136 ? 2.640 0.888 7.143 1.00 86.75 136 PHE A CA 1
ATOM 1061 C C . PHE A 1 136 ? 3.960 1.258 7.799 1.00 86.75 136 PHE A C 1
ATOM 1063 O O . PHE A 1 136 ? 4.752 0.375 8.133 1.00 86.75 136 PHE A O 1
ATOM 1070 N N . THR A 1 137 ? 4.208 2.544 8.008 1.00 85.88 137 THR A N 1
ATOM 1071 C CA . THR A 1 137 ? 5.386 2.993 8.761 1.00 85.88 137 THR A CA 1
ATOM 1072 C C . THR A 1 137 ? 5.050 4.219 9.602 1.00 85.88 137 THR A C 1
ATOM 1074 O O . THR A 1 137 ? 3.990 4.817 9.428 1.00 85.88 137 THR A O 1
ATOM 1077 N N . CYS A 1 138 ? 5.943 4.605 10.506 1.00 81.25 138 CYS A N 1
ATOM 1078 C CA . CYS A 1 138 ? 5.813 5.842 11.270 1.00 81.25 138 CYS A CA 1
ATOM 1079 C C . CYS A 1 138 ? 6.313 7.073 10.498 1.00 81.25 138 CYS A C 1
ATOM 1081 O O . CYS A 1 138 ? 7.105 6.974 9.565 1.00 81.25 138 CYS A O 1
ATOM 1083 N N . GLU A 1 139 ? 5.926 8.260 10.963 1.00 77.38 139 GLU A N 1
ATOM 1084 C CA . GLU A 1 139 ? 6.370 9.554 10.422 1.00 77.38 139 GLU A CA 1
ATOM 1085 C C . GLU A 1 139 ? 7.898 9.677 10.245 1.00 77.38 139 GLU A C 1
ATOM 1087 O O . GLU A 1 139 ? 8.359 10.173 9.223 1.00 77.38 139 GLU A O 1
ATOM 1092 N N . GLY A 1 140 ? 8.695 9.161 11.186 1.00 75.81 140 GLY A N 1
ATOM 1093 C CA . GLY A 1 140 ? 10.164 9.202 11.133 1.00 75.81 140 GLY A CA 1
ATOM 1094 C C . GLY A 1 140 ? 10.835 8.088 10.316 1.00 75.81 140 GLY A C 1
ATOM 1095 O O . GLY A 1 140 ? 12.015 7.806 10.530 1.00 75.81 140 GLY A O 1
ATOM 1096 N N . PHE A 1 141 ? 10.104 7.386 9.448 1.00 80.94 141 PHE A N 1
ATOM 1097 C CA . PHE A 1 141 ? 10.645 6.253 8.700 1.00 80.94 141 PHE A CA 1
ATOM 1098 C C . PHE A 1 141 ? 11.783 6.657 7.750 1.00 80.94 141 PHE A C 1
ATOM 1100 O O . PHE A 1 141 ? 11.749 7.690 7.081 1.00 80.94 141 PHE A O 1
ATOM 1107 N N . LYS A 1 142 ? 12.812 5.805 7.661 1.00 82.44 142 LYS A N 1
ATOM 1108 C CA . LYS A 1 142 ? 13.968 6.042 6.790 1.00 82.44 142 LYS A CA 1
ATOM 1109 C C . LYS A 1 142 ? 13.571 5.849 5.328 1.00 82.44 142 LYS A C 1
ATOM 1111 O O . LYS A 1 142 ? 13.478 4.722 4.851 1.00 82.44 142 LYS A O 1
ATOM 1116 N N . MET A 1 143 ? 13.479 6.944 4.579 1.00 79.56 143 MET A N 1
ATOM 1117 C CA . MET A 1 143 ? 13.039 6.963 3.174 1.00 79.56 143 MET A CA 1
ATOM 1118 C C . MET A 1 143 ? 13.963 6.254 2.162 1.00 79.56 143 MET A C 1
ATOM 1120 O O . MET A 1 143 ? 13.755 6.354 0.963 1.00 79.56 143 MET A O 1
ATOM 1124 N N . ARG A 1 144 ? 14.981 5.507 2.602 1.00 79.88 144 ARG A N 1
ATOM 1125 C CA . ARG A 1 144 ? 15.844 4.662 1.748 1.00 79.88 144 ARG A CA 1
ATOM 1126 C C . ARG A 1 144 ? 15.723 3.173 2.082 1.00 79.88 144 ARG A C 1
ATOM 1128 O O . ARG A 1 144 ? 16.633 2.392 1.810 1.00 79.88 144 ARG A O 1
ATOM 1135 N N . ARG A 1 145 ? 14.629 2.776 2.733 1.00 83.56 145 ARG A N 1
ATOM 1136 C CA . ARG A 1 145 ? 14.371 1.403 3.188 1.00 83.56 145 ARG A CA 1
ATOM 1137 C C . ARG A 1 145 ? 12.973 0.965 2.768 1.00 83.56 145 ARG A C 1
ATOM 1139 O O . ARG A 1 145 ? 12.070 1.787 2.715 1.00 83.56 145 ARG A O 1
ATOM 1146 N N . GLN A 1 146 ? 12.785 -0.315 2.461 1.00 86.75 146 GLN A N 1
ATOM 1147 C CA . GLN A 1 146 ? 11.445 -0.820 2.154 1.00 86.75 146 GLN A CA 1
ATOM 1148 C C . GLN A 1 146 ? 10.595 -0.911 3.432 1.00 86.75 146 GLN A C 1
ATOM 1150 O O . GLN A 1 146 ? 11.150 -1.200 4.500 1.00 86.75 146 GLN A O 1
ATOM 1155 N N . PRO A 1 147 ? 9.266 -0.707 3.358 1.00 87.81 147 PRO A N 1
ATOM 1156 C CA . PRO A 1 147 ? 8.375 -0.988 4.479 1.00 87.81 147 PRO A CA 1
ATOM 1157 C C . PRO A 1 147 ? 8.619 -2.402 5.024 1.00 87.81 147 PRO A C 1
ATOM 1159 O O . PRO A 1 147 ? 8.778 -3.353 4.260 1.00 87.81 147 PRO A O 1
ATOM 1162 N N . GLY A 1 148 ? 8.710 -2.533 6.346 1.00 88.25 148 GLY A N 1
ATOM 1163 C CA . GLY A 1 148 ? 9.034 -3.790 7.018 1.00 88.25 148 GLY A CA 1
ATOM 1164 C C . GLY A 1 148 ? 10.529 -4.054 7.226 1.00 88.25 148 GLY A C 1
ATOM 1165 O O . GLY A 1 148 ? 10.889 -5.015 7.904 1.00 88.25 148 GLY A O 1
ATOM 1166 N N . TRP A 1 149 ? 11.435 -3.233 6.692 1.00 88.88 149 TRP A N 1
ATOM 1167 C CA . TRP A 1 149 ? 12.880 -3.415 6.905 1.00 88.88 149 TRP A CA 1
ATOM 1168 C C . TRP A 1 149 ? 13.448 -2.650 8.103 1.00 88.88 149 TRP A C 1
ATOM 1170 O O . TRP A 1 149 ? 14.579 -2.924 8.500 1.00 88.88 149 TRP A O 1
ATOM 1180 N N . GLU A 1 150 ? 12.694 -1.711 8.673 1.00 86.75 150 GLU A N 1
ATOM 1181 C CA . GLU A 1 150 ? 13.082 -0.945 9.866 1.00 86.75 150 GLU A CA 1
ATOM 1182 C C . GLU A 1 150 ? 12.067 -1.141 10.992 1.00 86.75 150 GLU A C 1
ATOM 1184 O O . GLU A 1 150 ? 10.890 -1.403 10.737 1.00 86.75 150 GLU A O 1
ATOM 1189 N N . ALA A 1 151 ? 12.495 -0.974 12.241 1.00 83.75 151 ALA A N 1
ATOM 1190 C CA . ALA A 1 151 ? 11.590 -1.020 13.386 1.00 83.75 151 ALA A CA 1
ATOM 1191 C C . ALA A 1 151 ? 10.375 -0.093 13.189 1.00 83.75 151 ALA A C 1
ATOM 1193 O O . ALA A 1 151 ? 10.480 0.969 12.570 1.00 83.75 151 ALA A O 1
ATOM 1194 N N . ASN A 1 152 ? 9.225 -0.498 13.733 1.00 81.06 152 ASN A N 1
ATOM 1195 C CA . ASN A 1 152 ? 7.952 0.214 13.581 1.00 81.06 152 ASN A CA 1
ATOM 1196 C C . ASN A 1 152 ? 7.518 0.388 12.111 1.00 81.06 152 ASN A C 1
ATOM 1198 O O . ASN A 1 152 ? 6.905 1.389 11.737 1.00 81.06 152 ASN A O 1
ATOM 1202 N N . SER A 1 153 ? 7.854 -0.588 11.265 1.00 85.25 153 SER A N 1
ATOM 1203 C CA . SER A 1 153 ? 7.350 -0.673 9.900 1.00 85.25 153 SER A CA 1
ATOM 1204 C C . SER A 1 153 ? 6.923 -2.089 9.548 1.00 85.25 153 SER A C 1
ATOM 1206 O O . SER A 1 153 ? 7.504 -3.069 10.020 1.00 85.25 153 SER A O 1
ATOM 1208 N N . TYR A 1 154 ? 5.924 -2.169 8.678 1.00 89.44 154 TYR A N 1
ATOM 1209 C CA . TYR A 1 154 ? 5.322 -3.401 8.197 1.00 89.44 154 TYR A CA 1
ATOM 1210 C C . TYR A 1 154 ? 5.188 -3.318 6.686 1.00 89.44 154 TYR A C 1
ATOM 1212 O O . TYR A 1 154 ? 4.725 -2.298 6.177 1.00 89.44 154 TYR A O 1
ATOM 1220 N N . GLY A 1 155 ? 5.585 -4.363 5.968 1.00 92.19 155 GLY A N 1
ATOM 1221 C CA . GLY A 1 155 ? 5.505 -4.371 4.512 1.00 92.19 155 GLY A CA 1
ATOM 1222 C C . GLY A 1 155 ? 5.221 -5.747 3.952 1.00 92.19 155 GLY A C 1
ATOM 1223 O O . GLY A 1 155 ? 5.896 -6.707 4.308 1.00 92.19 155 GLY A O 1
ATOM 1224 N N . TYR A 1 156 ? 4.253 -5.817 3.051 1.00 94.19 156 TYR A N 1
ATOM 1225 C CA . TYR A 1 156 ? 4.004 -6.965 2.193 1.00 94.19 156 TYR A CA 1
ATOM 1226 C C . TYR A 1 156 ? 4.716 -6.719 0.862 1.00 94.19 156 TYR A C 1
ATOM 1228 O O . TYR A 1 156 ? 4.547 -5.649 0.276 1.00 94.19 156 TYR A O 1
ATOM 1236 N N . HIS A 1 157 ? 5.585 -7.646 0.452 1.00 94.44 157 HIS A N 1
ATOM 1237 C CA . HIS A 1 157 ? 6.481 -7.496 -0.700 1.00 94.44 157 HIS A CA 1
ATOM 1238 C C . HIS A 1 157 ? 5.991 -8.359 -1.867 1.00 94.44 157 HIS A C 1
ATOM 1240 O O . HIS A 1 157 ? 5.584 -9.506 -1.696 1.00 94.44 157 HIS A O 1
ATOM 1246 N N . GLY A 1 158 ? 5.962 -7.774 -3.062 1.00 93.81 158 GLY A N 1
ATOM 1247 C CA . GLY A 1 158 ? 5.345 -8.373 -4.244 1.00 93.81 158 GLY A CA 1
ATOM 1248 C C . GLY A 1 158 ? 6.228 -9.379 -4.965 1.00 93.81 158 GLY A C 1
ATOM 1249 O O . GLY A 1 158 ? 5.696 -10.304 -5.578 1.00 93.81 158 GLY A O 1
ATOM 1250 N N . ASP A 1 159 ? 7.550 -9.229 -4.874 1.00 91.38 159 ASP A N 1
ATOM 1251 C CA . ASP A 1 159 ? 8.532 -10.099 -5.521 1.00 91.38 159 ASP A CA 1
ATOM 1252 C C . ASP A 1 159 ? 8.610 -11.490 -4.884 1.00 91.38 159 ASP A C 1
ATOM 1254 O O . ASP A 1 159 ? 8.830 -12.472 -5.594 1.00 91.38 159 ASP A O 1
ATOM 1258 N N . ASP A 1 160 ? 8.373 -11.591 -3.576 1.00 95.00 160 ASP A N 1
ATOM 1259 C CA . ASP A 1 160 ? 8.497 -12.836 -2.812 1.00 95.00 160 ASP A CA 1
ATOM 1260 C C . ASP A 1 160 ? 7.222 -13.248 -2.052 1.00 95.00 160 ASP A C 1
ATOM 1262 O O . ASP A 1 160 ? 7.119 -14.390 -1.600 1.00 95.00 160 ASP A O 1
ATOM 1266 N N . GLY A 1 161 ? 6.226 -12.362 -1.949 1.00 95.75 161 GLY A N 1
ATOM 1267 C CA . GLY A 1 161 ? 4.990 -12.615 -1.212 1.00 95.75 161 GLY A CA 1
ATOM 1268 C C . GLY A 1 161 ? 5.172 -12.602 0.310 1.00 95.75 161 GLY A C 1
ATOM 1269 O O . GLY A 1 161 ? 4.277 -13.031 1.046 1.00 95.75 161 GLY A O 1
ATOM 1270 N N . LEU A 1 162 ? 6.322 -12.139 0.807 1.00 96.25 162 LEU A N 1
ATOM 1271 C CA . LEU A 1 162 ? 6.660 -12.182 2.223 1.00 96.25 162 LEU A CA 1
ATOM 1272 C C . LEU A 1 162 ? 6.146 -10.951 2.973 1.00 96.25 162 LEU A C 1
ATOM 1274 O O . LEU A 1 162 ? 5.973 -9.858 2.425 1.00 96.25 162 LEU A O 1
ATOM 1278 N N . LEU A 1 163 ? 5.940 -11.138 4.276 1.00 94.38 163 LEU A N 1
ATOM 1279 C CA . LEU A 1 163 ? 5.663 -10.068 5.224 1.00 94.38 163 LEU A CA 1
ATOM 1280 C C . LEU A 1 163 ? 6.926 -9.728 6.012 1.00 94.38 163 LEU A C 1
ATOM 1282 O O . LEU A 1 163 ? 7.557 -10.587 6.624 1.00 94.38 163 LEU A O 1
ATOM 1286 N N . TYR A 1 164 ? 7.263 -8.447 6.038 1.00 93.19 164 TYR A N 1
ATOM 1287 C CA . TYR A 1 164 ? 8.412 -7.891 6.736 1.00 93.19 164 TYR A CA 1
ATOM 1288 C C . TYR A 1 164 ? 7.953 -7.023 7.915 1.00 93.19 164 TYR A C 1
ATOM 1290 O O . TYR A 1 164 ? 7.042 -6.208 7.768 1.00 93.19 164 TYR A O 1
ATOM 1298 N N . ARG A 1 165 ? 8.584 -7.199 9.088 1.00 89.88 165 ARG A N 1
ATOM 1299 C CA . ARG A 1 165 ? 8.139 -6.658 10.398 1.00 89.88 165 ARG A CA 1
ATOM 1300 C C . ARG A 1 165 ? 9.253 -5.962 11.197 1.00 89.88 165 ARG A C 1
ATOM 1302 O O . ARG A 1 165 ? 9.383 -6.101 12.408 1.00 89.88 165 ARG A O 1
ATOM 1309 N N . GLY A 1 166 ? 10.118 -5.251 10.492 1.00 84.19 166 GLY A N 1
ATOM 1310 C CA . GLY A 1 166 ? 11.134 -4.355 11.038 1.00 84.19 166 GLY A CA 1
ATOM 1311 C C . GLY A 1 166 ? 12.504 -4.953 11.338 1.00 84.19 166 GLY A C 1
ATOM 1312 O O . GLY A 1 166 ? 13.334 -4.283 11.947 1.00 84.19 166 GLY A O 1
ATOM 1313 N N . GLN A 1 167 ? 12.763 -6.181 10.887 1.00 81.56 167 GLN A N 1
ATOM 1314 C CA . GLN A 1 167 ? 14.046 -6.873 11.089 1.00 81.56 167 GLN A CA 1
ATOM 1315 C C . GLN A 1 167 ? 14.738 -7.270 9.774 1.00 81.56 167 GLN A C 1
ATOM 1317 O O . GLN A 1 167 ? 15.759 -7.950 9.791 1.00 81.56 167 GLN A O 1
ATOM 1322 N N . GLY A 1 168 ? 14.180 -6.884 8.618 1.00 79.62 168 GLY A N 1
ATOM 1323 C CA . GLY A 1 168 ? 14.741 -7.200 7.295 1.00 79.62 168 GLY A CA 1
ATOM 1324 C C . GLY A 1 168 ? 14.693 -8.684 6.900 1.00 79.62 168 GLY A C 1
ATOM 1325 O O . GLY A 1 168 ? 15.091 -9.024 5.790 1.00 79.62 168 GLY A O 1
ATOM 1326 N N . LYS A 1 169 ? 14.184 -9.561 7.773 1.00 90.75 169 LYS A N 1
ATOM 1327 C CA . LYS A 1 169 ? 13.878 -10.963 7.484 1.00 90.75 169 LYS A CA 1
ATOM 1328 C C . LYS A 1 169 ? 12.380 -11.099 7.210 1.00 90.75 169 LYS A C 1
ATOM 1330 O O . LYS A 1 169 ? 11.576 -10.716 8.057 1.00 90.75 169 LYS A O 1
ATOM 1335 N N . GLY A 1 170 ? 12.036 -11.605 6.029 1.00 92.19 170 GLY A N 1
ATOM 1336 C CA . GLY A 1 170 ? 10.654 -11.842 5.623 1.00 92.19 170 GLY A CA 1
ATOM 1337 C C . GLY A 1 170 ? 10.101 -13.148 6.195 1.00 92.19 170 GLY A C 1
ATOM 1338 O O . GLY A 1 170 ? 10.844 -14.108 6.419 1.00 92.19 170 GLY A O 1
ATOM 1339 N N . GLU A 1 171 ? 8.793 -13.174 6.415 1.00 94.12 171 GLU A N 1
ATOM 1340 C CA . GLU A 1 171 ? 8.014 -14.338 6.837 1.00 94.12 171 GLU A CA 1
ATOM 1341 C C . GLU A 1 171 ? 7.042 -14.736 5.723 1.00 94.12 171 GLU A C 1
ATOM 1343 O O . GLU A 1 171 ? 6.501 -13.869 5.034 1.00 94.12 171 GLU A O 1
ATOM 1348 N N . ALA A 1 172 ? 6.808 -16.040 5.544 1.00 95.38 172 ALA A N 1
ATOM 1349 C CA . ALA A 1 172 ? 5.813 -16.523 4.589 1.00 95.38 172 ALA A CA 1
ATOM 1350 C C . ALA A 1 172 ? 4.436 -15.939 4.935 1.00 95.38 172 ALA A C 1
ATOM 1352 O O . ALA A 1 172 ? 4.012 -16.006 6.091 1.00 95.38 172 ALA A O 1
ATOM 1353 N N . PHE A 1 173 ? 3.765 -15.350 3.945 1.00 95.38 173 PHE A N 1
ATOM 1354 C CA . PHE A 1 173 ? 2.548 -14.586 4.192 1.00 95.38 173 PHE A CA 1
ATOM 1355 C C . PHE A 1 173 ? 1.497 -14.771 3.101 1.00 95.38 173 PHE A C 1
ATOM 1357 O O . PHE A 1 173 ? 0.512 -15.467 3.322 1.00 95.38 173 PHE A O 1
ATOM 1364 N N . GLY A 1 174 ? 1.708 -14.177 1.928 1.00 94.50 174 GLY A N 1
ATOM 1365 C CA . GLY A 1 174 ? 0.724 -14.138 0.855 1.00 94.50 174 GLY A CA 1
ATOM 1366 C C . GLY A 1 174 ? 1.307 -14.560 -0.492 1.00 94.50 174 GLY A C 1
ATOM 1367 O O . GLY A 1 174 ? 2.493 -14.865 -0.604 1.00 94.50 174 GLY A O 1
ATOM 1368 N N . PRO A 1 175 ? 0.484 -14.582 -1.551 1.00 96.69 175 PRO A N 1
ATOM 1369 C CA . PRO A 1 175 ? 0.983 -14.770 -2.909 1.00 96.69 175 PRO A CA 1
ATOM 1370 C C . PRO A 1 175 ? 1.912 -13.616 -3.321 1.00 96.69 175 PRO A C 1
ATOM 1372 O O . PRO A 1 175 ? 1.839 -12.522 -2.776 1.00 96.69 175 PRO A O 1
ATOM 1375 N N . THR A 1 176 ? 2.744 -13.805 -4.337 1.00 97.06 176 THR A N 1
ATOM 1376 C CA . THR A 1 176 ? 3.412 -12.675 -5.005 1.00 97.06 176 THR A CA 1
ATOM 1377 C C . THR A 1 176 ? 2.387 -11.799 -5.731 1.00 97.06 176 THR A C 1
ATOM 1379 O O . THR A 1 176 ? 1.259 -12.235 -5.994 1.00 97.06 176 THR A O 1
ATOM 1382 N N . TYR A 1 177 ? 2.746 -10.567 -6.089 1.00 95.19 177 TYR A N 1
ATOM 1383 C CA . TYR A 1 177 ? 1.901 -9.691 -6.906 1.00 95.19 177 TYR A CA 1
ATOM 1384 C C . TYR A 1 177 ? 2.722 -8.857 -7.889 1.00 95.19 177 TYR A C 1
ATOM 1386 O O . TYR A 1 177 ? 3.895 -8.569 -7.669 1.00 95.19 177 TYR A O 1
ATOM 1394 N N . THR A 1 178 ? 2.107 -8.494 -9.012 1.00 94.88 178 THR A N 1
ATOM 1395 C CA . THR A 1 178 ? 2.805 -7.873 -10.143 1.00 94.88 178 THR A CA 1
ATOM 1396 C C . THR A 1 178 ? 1.893 -6.927 -10.929 1.00 94.88 178 THR A C 1
ATOM 1398 O O . THR A 1 178 ? 0.814 -6.559 -10.475 1.00 94.88 178 THR A O 1
ATOM 1401 N N . ALA A 1 179 ? 2.341 -6.486 -12.105 1.00 91.25 179 ALA A N 1
ATOM 1402 C CA . ALA A 1 179 ? 1.582 -5.623 -12.998 1.00 91.25 179 ALA A CA 1
ATOM 1403 C C . ALA A 1 179 ? 0.184 -6.196 -13.280 1.00 91.25 179 ALA A C 1
ATOM 1405 O O . ALA A 1 179 ? 0.048 -7.356 -13.659 1.00 91.25 179 ALA A O 1
ATOM 1406 N N . GLY A 1 180 ? -0.837 -5.358 -13.117 1.00 92.19 180 GLY A N 1
ATOM 1407 C CA . GLY A 1 180 ? -2.246 -5.722 -13.246 1.00 92.19 180 GLY A CA 1
ATOM 1408 C C . GLY A 1 180 ? -2.927 -6.070 -11.922 1.00 92.19 180 GLY A C 1
ATOM 1409 O O . GLY A 1 180 ? -4.152 -6.011 -11.867 1.00 92.19 180 GLY A O 1
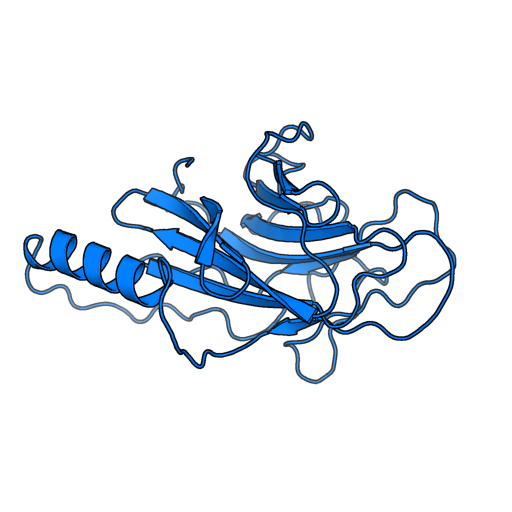ATOM 1410 N N . ASP A 1 181 ? -2.172 -6.366 -10.859 1.00 95.12 181 ASP A N 1
ATOM 1411 C CA . ASP A 1 181 ? -2.749 -6.643 -9.545 1.00 95.12 181 ASP A CA 1
ATOM 1412 C C . ASP A 1 181 ? -3.114 -5.350 -8.792 1.00 95.12 181 ASP A C 1
ATOM 1414 O O . ASP A 1 181 ? -2.408 -4.333 -8.848 1.00 95.12 181 ASP A O 1
ATOM 1418 N N . THR A 1 182 ? -4.199 -5.427 -8.023 1.00 93.88 182 THR A N 1
ATOM 1419 C CA . THR A 1 182 ? -4.555 -4.456 -6.984 1.00 93.88 182 THR A CA 1
ATOM 1420 C C . THR A 1 182 ? -4.249 -5.065 -5.625 1.00 93.88 182 THR A C 1
ATOM 1422 O O . THR A 1 182 ? -4.740 -6.145 -5.296 1.00 93.88 182 THR A O 1
ATOM 1425 N N . VAL A 1 183 ? -3.448 -4.375 -4.821 1.00 94.62 183 VAL A N 1
ATOM 1426 C CA . VAL A 1 183 ? -3.028 -4.841 -3.497 1.00 94.62 183 VAL A CA 1
ATOM 1427 C C . VAL A 1 183 ? -3.444 -3.810 -2.468 1.00 94.62 183 VAL A C 1
ATOM 1429 O O . VAL A 1 183 ? -3.257 -2.616 -2.679 1.00 94.62 183 VAL A O 1
ATOM 1432 N N . GLY A 1 184 ? -4.021 -4.261 -1.364 1.00 89.94 184 GLY A N 1
ATOM 1433 C CA . GLY A 1 184 ? -4.519 -3.389 -0.311 1.00 89.94 184 GLY A CA 1
ATOM 1434 C C . GLY A 1 184 ? -3.865 -3.669 1.025 1.00 89.94 184 GLY A C 1
ATOM 1435 O O . GLY A 1 184 ? -3.414 -4.784 1.283 1.00 89.94 184 GLY A O 1
ATOM 1436 N N . GLY A 1 185 ? -3.833 -2.646 1.869 1.00 87.88 185 GLY A N 1
ATOM 1437 C CA . GLY A 1 185 ? -3.464 -2.749 3.272 1.00 87.88 185 GLY A CA 1
ATOM 1438 C C . GLY A 1 185 ? -4.559 -2.129 4.129 1.00 87.88 185 GLY A C 1
ATOM 1439 O O . GLY A 1 185 ? -5.140 -1.103 3.772 1.00 87.88 185 GLY A O 1
ATOM 1440 N N . GLY A 1 186 ? -4.851 -2.736 5.271 1.00 87.12 186 GLY A N 1
ATOM 1441 C CA . GLY A 1 186 ? -5.792 -2.179 6.229 1.00 87.12 186 GLY A CA 1
ATOM 1442 C C . GLY A 1 186 ? -5.391 -2.381 7.681 1.00 87.12 186 GLY A C 1
ATOM 1443 O O . GLY A 1 186 ? -4.519 -3.184 7.999 1.00 87.12 186 GLY A O 1
ATOM 1444 N N . ILE A 1 187 ? -6.031 -1.599 8.547 1.00 81.75 187 ILE A N 1
ATOM 1445 C CA . ILE A 1 187 ? -5.891 -1.638 10.004 1.00 81.75 187 ILE A CA 1
ATOM 1446 C C . ILE A 1 187 ? -7.261 -1.941 10.569 1.00 81.75 187 ILE A C 1
ATOM 1448 O O . ILE A 1 187 ? -8.177 -1.140 10.405 1.00 81.75 187 ILE A O 1
ATOM 1452 N N . ASN A 1 188 ? -7.399 -3.071 11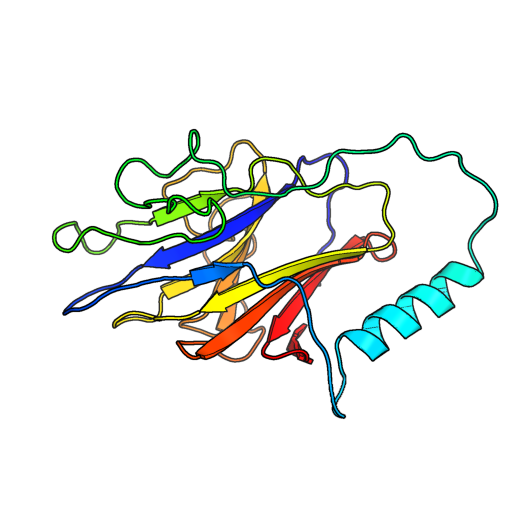.241 1.00 83.69 188 ASN A N 1
ATOM 1453 C CA . ASN A 1 188 ? -8.538 -3.365 12.085 1.00 83.69 188 ASN A CA 1
ATOM 1454 C C . ASN A 1 188 ? -8.254 -2.821 13.489 1.00 83.69 188 ASN A C 1
ATOM 1456 O O . ASN A 1 188 ? -7.474 -3.407 14.232 1.00 83.69 188 ASN A O 1
ATOM 1460 N N . TYR A 1 189 ? -8.882 -1.711 13.869 1.00 78.56 189 TYR A N 1
ATOM 1461 C CA . TYR A 1 189 ? -8.654 -1.108 15.186 1.00 78.56 189 TYR A CA 1
ATOM 1462 C C . TYR A 1 189 ? -9.351 -1.870 16.321 1.00 78.56 189 TYR A C 1
ATOM 1464 O O . TYR A 1 189 ? -8.971 -1.713 17.478 1.00 78.56 189 TYR A O 1
ATOM 1472 N N . ALA A 1 190 ? -10.336 -2.722 16.020 1.00 79.00 190 ALA A N 1
ATOM 1473 C CA . ALA A 1 190 ? -10.992 -3.542 17.036 1.00 79.00 190 ALA A CA 1
ATOM 1474 C C . ALA A 1 190 ? -10.089 -4.695 17.497 1.00 79.00 190 ALA A C 1
ATOM 1476 O O . ALA A 1 190 ? -9.904 -4.883 18.696 1.00 79.00 190 ALA A O 1
ATOM 1477 N N . SER A 1 191 ? -9.490 -5.433 16.554 1.00 78.06 191 SER A N 1
ATOM 1478 C CA . SER A 1 191 ? -8.494 -6.468 16.882 1.00 78.06 191 SER A CA 1
ATOM 1479 C C . SER A 1 191 ? -7.081 -5.913 17.051 1.00 78.06 191 SER A C 1
ATOM 1481 O O . SER A 1 191 ? -6.191 -6.636 17.485 1.00 78.06 191 SER A O 1
ATOM 1483 N N . GLN A 1 192 ? -6.891 -4.626 16.747 1.00 79.69 192 GLN A N 1
ATOM 1484 C CA . GLN A 1 192 ? -5.592 -3.978 16.637 1.00 79.69 192 GLN A CA 1
ATOM 1485 C C . GLN A 1 192 ? -4.695 -4.680 15.618 1.00 79.69 192 GLN A C 1
ATOM 1487 O O . GLN A 1 192 ? -3.517 -4.771 15.860 1.00 79.69 192 GLN A O 1
ATOM 1492 N N . GLU A 1 193 ? -5.167 -5.165 14.475 1.00 82.50 193 GLU A N 1
ATOM 1493 C CA . GLU A 1 193 ? -4.319 -5.912 13.529 1.00 82.50 193 GLU A CA 1
ATOM 1494 C C . GLU A 1 193 ? -4.177 -5.216 12.177 1.00 82.50 193 GLU A C 1
ATOM 1496 O O . GLU A 1 193 ? -5.119 -4.614 11.662 1.00 82.50 193 GLU A O 1
ATOM 1501 N N . PHE A 1 194 ? -3.005 -5.357 11.557 1.00 85.81 194 PHE A N 1
ATOM 1502 C CA . PHE A 1 194 ? -2.856 -5.103 10.124 1.00 85.81 194 PHE A CA 1
ATOM 1503 C C . PHE A 1 194 ? -3.358 -6.296 9.315 1.00 85.81 194 PHE A C 1
ATOM 1505 O O . PHE A 1 194 ? -3.106 -7.436 9.696 1.00 85.81 194 PHE A O 1
ATOM 1512 N N . PHE A 1 195 ? -3.982 -6.028 8.172 1.00 88.75 195 PHE A N 1
ATOM 1513 C CA . PHE A 1 195 ? -4.337 -7.041 7.180 1.00 88.75 195 PHE A CA 1
ATOM 1514 C C . PHE A 1 195 ? -3.989 -6.559 5.772 1.00 88.75 195 PHE A C 1
ATOM 1516 O O . PHE A 1 195 ? -3.892 -5.354 5.520 1.00 88.75 195 PHE A O 1
ATOM 1523 N N . PHE A 1 196 ? -3.832 -7.492 4.842 1.00 92.75 196 PHE A N 1
ATOM 1524 C CA . PHE A 1 196 ? -3.564 -7.201 3.439 1.00 92.75 196 PHE A CA 1
ATOM 1525 C C . PHE A 1 196 ? -4.543 -7.925 2.527 1.00 92.75 196 PHE A C 1
ATOM 1527 O O . PHE A 1 196 ? -5.133 -8.950 2.875 1.00 92.75 196 PHE A O 1
ATOM 1534 N N . THR A 1 197 ? -4.699 -7.399 1.317 1.00 95.00 197 THR A N 1
ATOM 1535 C CA . THR A 1 197 ? -5.540 -8.005 0.286 1.00 95.00 197 THR A CA 1
ATOM 1536 C C . THR A 1 197 ? -4.853 -8.027 -1.060 1.00 95.00 197 THR A C 1
ATOM 1538 O O . THR A 1 197 ? -4.100 -7.112 -1.380 1.00 95.00 197 THR A O 1
ATOM 1541 N N . LYS A 1 198 ? -5.214 -8.993 -1.897 1.00 96.25 198 LYS A N 1
ATOM 1542 C CA . LYS A 1 198 ? -4.864 -9.029 -3.313 1.00 96.25 198 LYS A CA 1
ATOM 1543 C C . LYS A 1 198 ? -6.129 -9.246 -4.135 1.00 96.25 198 LYS A C 1
ATOM 1545 O O . LYS A 1 198 ? -6.881 -10.179 -3.875 1.00 96.25 198 LYS A O 1
ATOM 1550 N N . ASN A 1 199 ? -6.363 -8.385 -5.122 1.00 95.25 199 ASN A N 1
ATOM 1551 C CA . ASN A 1 199 ? -7.494 -8.441 -6.050 1.00 95.25 199 ASN A CA 1
ATOM 1552 C C . ASN A 1 199 ? -8.846 -8.630 -5.333 1.00 95.25 199 ASN A C 1
ATOM 1554 O O . ASN A 1 199 ? -9.667 -9.454 -5.725 1.00 95.25 199 ASN A O 1
ATOM 1558 N N . GLY A 1 200 ? -9.050 -7.877 -4.246 1.00 89.56 200 GLY A N 1
ATOM 1559 C CA . GLY A 1 200 ? -10.281 -7.895 -3.451 1.00 89.56 200 GLY A CA 1
ATOM 1560 C C . GLY A 1 200 ? -10.415 -9.045 -2.444 1.00 89.56 200 GLY A C 1
ATOM 1561 O O . GLY A 1 200 ? -11.423 -9.085 -1.736 1.00 89.56 200 GLY A O 1
ATOM 1562 N N . VAL A 1 201 ? -9.425 -9.940 -2.343 1.00 92.50 201 VAL A N 1
ATOM 1563 C CA . VAL A 1 201 ? -9.409 -11.083 -1.412 1.00 92.50 201 VAL A CA 1
ATOM 1564 C C . VAL A 1 201 ? -8.402 -10.836 -0.292 1.00 92.50 201 VAL A C 1
ATOM 1566 O O . VAL A 1 201 ? -7.280 -10.404 -0.559 1.00 92.50 201 VAL A O 1
ATOM 1569 N N . VAL A 1 202 ? -8.787 -11.105 0.958 1.00 91.12 202 VAL A N 1
ATOM 1570 C CA . VAL A 1 202 ? -7.886 -11.007 2.121 1.00 91.12 202 VAL A CA 1
ATOM 1571 C C . VAL A 1 202 ? -6.829 -12.108 2.044 1.00 91.12 202 VAL A C 1
ATOM 1573 O O . VAL A 1 202 ? -7.167 -13.273 1.863 1.00 91.12 202 VAL A O 1
ATOM 1576 N N . VAL A 1 203 ? -5.550 -11.739 2.155 1.00 89.56 203 VAL A N 1
ATOM 1577 C CA . VAL A 1 203 ? -4.421 -12.692 2.099 1.00 89.56 203 VAL A CA 1
ATOM 1578 C C . VAL A 1 203 ? -3.854 -13.022 3.477 1.00 89.56 203 VAL A C 1
ATOM 1580 O O . VAL A 1 203 ? -3.179 -14.037 3.623 1.00 89.56 203 VAL A O 1
ATOM 1583 N N . GLY A 1 204 ? -4.157 -12.200 4.482 1.00 82.75 204 GLY A N 1
ATOM 1584 C CA . GLY A 1 204 ? -3.763 -12.398 5.870 1.00 82.75 204 GLY A CA 1
ATOM 1585 C C . GLY A 1 204 ? -3.532 -11.093 6.591 1.00 82.75 204 GLY A C 1
ATOM 1586 O O . GLY A 1 204 ? -3.883 -10.019 6.046 1.00 82.75 204 GLY A O 1
#

Foldseek 3Di:
DDFADLVFQKWKKKKADADDDDDDWKKFWDDDDDDDDDQFPVVVVVVLCVVCVVPDDDDDDDDDDAFDAKDPPPWLPLQWDQDPVRGMIDRPDDDDDNQFITMITGPGGHDLPDQKDKIKIAGQFCYDQNFMKIWMAGPPDDNRDGFQCAARGWIQTQNQRFIHHHNNDTDNFFHHDGRGKMKMWMARSVVSDIWMDIPRHTRD

InterPro domains:
  IPR001870 B30.2/SPRY domain [PS50188] (48-204)
  IPR003877 SPRY domain [PF00622] (117-201)
  IPR013320 Concanavalin A-like lectin/glucanase domain superfa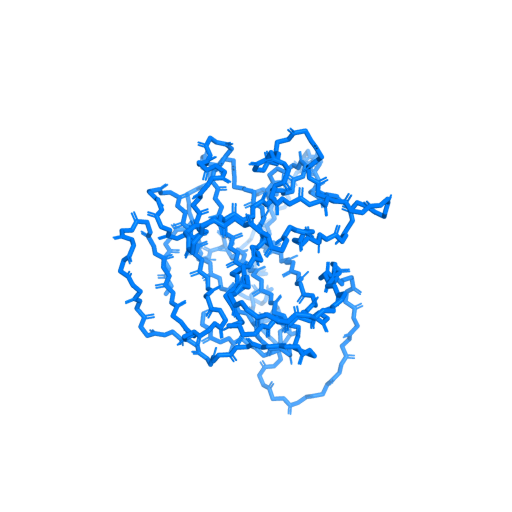mily [SSF49899] (66-203)
  IPR043136 B30.2/SPRY domain superfamily [G3DSA:2.60.120.920] (47-204)
  IPR044736 Ran-binding protein Gid1/RanBPM/SPLA, SPRY domain [cd12885] (102-204)
  IPR050618 Ubiquitination and Signaling Pathway Regulator [PTHR12864] (56-201)